Protein AF-A0AAV1LF00-F1 (afdb_monomer_lite)

Structure (mmCIF, N/CA/C/O backbone):
data_AF-A0AAV1LF00-F1
#
_entry.id   AF-A0AAV1LF00-F1
#
loop_
_atom_site.group_PDB
_atom_site.id
_atom_site.type_symbol
_atom_site.label_atom_id
_atom_site.label_alt_id
_atom_site.label_comp_id
_atom_site.label_asym_id
_atom_site.label_entity_id
_atom_site.label_seq_id
_atom_site.pdbx_PDB_ins_code
_atom_site.Cartn_x
_atom_site.Cartn_y
_atom_site.Cartn_z
_atom_site.occupancy
_atom_site.B_iso_or_equiv
_atom_site.auth_seq_id
_atom_site.auth_comp_id
_atom_site.auth_asym_id
_atom_site.auth_atom_id
_atom_site.pdbx_PDB_model_num
ATOM 1 N N . MET A 1 1 ? -15.298 -8.128 3.694 1.00 43.91 1 MET A N 1
ATOM 2 C CA . MET A 1 1 ? -15.729 -8.975 2.565 1.00 43.91 1 MET A CA 1
ATOM 3 C C . MET A 1 1 ? -15.580 -10.397 3.049 1.00 43.91 1 MET A C 1
ATOM 5 O O . MET A 1 1 ? -14.517 -10.701 3.578 1.00 43.91 1 MET A O 1
ATOM 9 N N . ASN A 1 2 ? -16.638 -11.197 2.992 1.00 47.66 2 ASN A N 1
ATOM 10 C CA . ASN A 1 2 ? -16.593 -12.554 3.542 1.00 47.66 2 ASN A CA 1
ATOM 11 C C . ASN A 1 2 ? -15.959 -13.508 2.522 1.00 47.66 2 ASN A C 1
ATOM 13 O O . ASN A 1 2 ? -15.857 -13.159 1.347 1.00 47.66 2 ASN A O 1
ATOM 17 N N . GLU A 1 3 ? -15.550 -14.704 2.950 1.00 48.56 3 GLU A N 1
ATOM 18 C CA . GLU A 1 3 ? -14.875 -15.684 2.077 1.00 48.56 3 GLU A CA 1
ATOM 19 C C . GLU A 1 3 ? -15.722 -16.056 0.842 1.00 48.56 3 GLU A C 1
ATOM 21 O O . GLU A 1 3 ? -15.185 -16.251 -0.244 1.00 48.56 3 GLU A O 1
ATOM 26 N N . ASN A 1 4 ? -17.054 -16.006 0.967 1.00 49.66 4 ASN A N 1
ATOM 27 C CA . ASN A 1 4 ? -18.011 -16.220 -0.128 1.00 49.66 4 ASN A CA 1
ATOM 28 C C . ASN A 1 4 ? -18.259 -14.972 -1.010 1.00 49.66 4 ASN A C 1
ATOM 30 O O . ASN A 1 4 ? -19.222 -14.932 -1.772 1.00 49.66 4 ASN A O 1
ATOM 34 N N . GLY A 1 5 ? -17.458 -13.910 -0.880 1.00 51.00 5 GLY A N 1
ATOM 35 C CA . GLY A 1 5 ? -17.577 -12.681 -1.675 1.00 51.00 5 GLY A CA 1
ATOM 36 C C . GLY A 1 5 ? -18.757 -11.767 -1.317 1.00 51.00 5 GLY A C 1
ATOM 37 O O . GLY A 1 5 ? -18.881 -10.691 -1.903 1.00 51.00 5 GLY A O 1
ATOM 38 N N . SER A 1 6 ? -19.599 -12.135 -0.345 1.00 61.78 6 SER A N 1
ATOM 39 C CA . SER A 1 6 ? -20.703 -11.288 0.109 1.00 61.78 6 SER A CA 1
ATOM 40 C C . SER A 1 6 ? -20.196 -10.035 0.832 1.00 61.78 6 SER A C 1
ATOM 42 O O . SER A 1 6 ? -19.245 -10.073 1.629 1.00 61.78 6 SER A O 1
ATOM 44 N N . PHE A 1 7 ? -20.876 -8.916 0.586 1.00 64.00 7 PHE A N 1
ATOM 45 C CA . PHE A 1 7 ? -20.756 -7.725 1.417 1.00 64.00 7 PHE A CA 1
ATOM 46 C C . PHE A 1 7 ? -21.543 -7.940 2.702 1.00 64.00 7 PHE A C 1
ATOM 48 O O . PHE A 1 7 ? -22.636 -8.499 2.690 1.00 64.00 7 PHE A O 1
ATOM 55 N N . GLU A 1 8 ? -20.960 -7.514 3.812 1.00 73.12 8 GLU A N 1
ATOM 56 C CA . GLU A 1 8 ? -21.572 -7.635 5.120 1.00 73.12 8 GLU A CA 1
ATOM 57 C C . GLU A 1 8 ? -21.661 -6.244 5.727 1.00 73.12 8 GLU A C 1
ATOM 59 O O . GLU A 1 8 ? -20.639 -5.621 6.025 1.00 73.12 8 GLU A O 1
ATOM 64 N N . GLU A 1 9 ? -22.885 -5.754 5.868 1.00 81.38 9 GLU A N 1
ATOM 65 C CA . GLU A 1 9 ? -23.138 -4.472 6.498 1.00 81.38 9 GLU A CA 1
ATOM 66 C C . GLU A 1 9 ? -22.983 -4.611 8.017 1.00 81.38 9 GLU A C 1
ATOM 68 O O . GLU A 1 9 ? -23.673 -5.394 8.674 1.00 81.38 9 GLU A O 1
ATOM 73 N N . LYS A 1 10 ? -22.040 -3.848 8.572 1.00 86.25 10 LYS A N 1
ATOM 74 C CA . LYS A 1 10 ? -21.818 -3.708 10.010 1.00 86.25 10 LYS A CA 1
ATOM 75 C C . LYS A 1 10 ? -22.022 -2.249 10.384 1.00 86.25 10 LYS A C 1
ATOM 77 O O . LYS A 1 10 ? -21.318 -1.379 9.872 1.00 86.25 10 LYS A O 1
ATOM 82 N N . ARG A 1 11 ? -22.924 -1.978 11.325 1.00 90.31 11 ARG A N 1
ATOM 83 C CA . ARG A 1 11 ? -23.065 -0.652 11.934 1.00 90.31 11 ARG A CA 1
ATOM 84 C C . ARG A 1 11 ? -22.204 -0.597 13.190 1.00 90.31 11 ARG A C 1
ATOM 86 O O . ARG A 1 11 ? -22.411 -1.395 14.098 1.00 90.31 11 ARG A O 1
ATOM 93 N N . LEU A 1 12 ? -21.273 0.354 13.255 1.00 91.62 12 LEU A N 1
ATOM 94 C CA . LEU A 1 12 ? -20.432 0.601 14.429 1.00 91.62 12 LEU A CA 1
ATOM 95 C C . LEU A 1 12 ? -20.790 1.955 15.049 1.00 91.62 12 LEU A C 1
ATOM 97 O O . LEU A 1 12 ? -20.876 2.960 14.346 1.00 91.62 12 LEU A O 1
ATOM 101 N N . VAL A 1 13 ? -20.982 1.986 16.366 1.00 94.88 13 VAL A N 1
ATOM 102 C CA . VAL A 1 13 ? -21.242 3.197 17.156 1.00 94.88 13 VAL A CA 1
ATOM 103 C C . VAL A 1 13 ? -20.183 3.286 18.250 1.00 94.88 13 VAL A C 1
ATOM 105 O O . VAL A 1 13 ? -20.006 2.342 19.016 1.00 94.88 13 VAL A O 1
ATOM 108 N N . CYS A 1 14 ? -19.460 4.403 18.334 1.00 94.88 14 CYS A N 1
ATOM 109 C CA . CYS A 1 14 ? -18.465 4.606 19.387 1.00 94.88 14 CYS A CA 1
ATOM 110 C C . CYS A 1 14 ? -19.153 4.689 20.759 1.00 94.88 14 CYS A C 1
ATOM 112 O O . CYS A 1 14 ? -20.039 5.520 20.944 1.00 94.88 14 CYS A O 1
ATOM 114 N N . HIS A 1 15 ? -18.724 3.858 21.710 1.00 95.31 15 HIS A N 1
ATOM 115 C CA . HIS A 1 15 ? -19.189 3.889 23.097 1.00 95.31 15 HIS A CA 1
ATOM 116 C C . HIS A 1 15 ? -18.239 4.723 23.967 1.00 95.31 15 HIS A C 1
ATOM 118 O O . HIS A 1 15 ? -18.649 5.698 24.590 1.00 95.31 15 HIS A O 1
ATOM 124 N N . SER A 1 16 ? -16.948 4.378 23.984 1.00 93.81 16 SER A N 1
ATOM 125 C CA . SER A 1 16 ? -15.942 5.060 24.809 1.00 93.81 16 SER A CA 1
ATOM 126 C C . SER A 1 16 ? -14.538 4.950 24.217 1.00 93.81 16 SER A C 1
ATOM 128 O O . SER A 1 16 ? -14.166 3.923 23.655 1.00 93.81 16 SER A O 1
ATOM 130 N N . ILE A 1 17 ? -13.731 6.003 24.363 1.00 92.31 17 ILE A N 1
ATOM 131 C CA . ILE A 1 17 ? -12.316 6.025 23.961 1.00 92.31 17 ILE A CA 1
ATOM 132 C C . ILE A 1 17 ? -11.477 5.776 25.219 1.00 92.31 17 ILE A C 1
ATOM 134 O O . ILE A 1 17 ? -11.647 6.488 26.205 1.00 92.31 17 ILE A O 1
ATOM 138 N N . LEU A 1 18 ? -10.610 4.760 25.200 1.00 86.50 18 LEU A N 1
ATOM 139 C CA . LEU A 1 18 ? -9.911 4.263 26.393 1.00 86.50 18 LEU A CA 1
ATOM 140 C C . LEU A 1 18 ? -8.458 4.737 26.500 1.00 86.50 18 LEU A C 1
ATOM 142 O O . LEU A 1 18 ? -8.034 5.166 27.567 1.00 86.50 18 LEU A O 1
ATOM 146 N N . GLU A 1 19 ? -7.675 4.644 25.420 1.00 74.69 19 GLU A N 1
ATOM 147 C CA . GLU A 1 19 ? -6.235 4.941 25.460 1.00 74.69 19 GLU A CA 1
ATOM 148 C C . GLU A 1 19 ? -5.771 5.734 24.227 1.00 74.69 19 GLU A C 1
ATOM 150 O O . GLU A 1 19 ? -6.112 5.397 23.092 1.00 74.69 19 GLU A O 1
ATOM 155 N N . GLN A 1 20 ? -4.906 6.730 24.462 1.00 67.88 20 GLN A N 1
ATOM 156 C CA . GLN A 1 20 ? -4.000 7.341 23.473 1.00 67.88 20 GLN A CA 1
ATOM 157 C C . GLN A 1 20 ? -2.529 7.028 23.816 1.00 67.88 20 GLN A C 1
ATOM 159 O O . GLN A 1 20 ? -1.661 7.903 23.744 1.00 67.88 20 GLN A O 1
ATOM 164 N N . LYS A 1 21 ? -2.236 5.800 24.268 1.00 53.97 21 LYS A N 1
ATOM 165 C CA . LYS A 1 21 ? -0.883 5.438 24.713 1.00 53.97 21 LYS A CA 1
ATOM 166 C C . LYS A 1 21 ? 0.130 5.672 23.588 1.00 53.97 21 LYS A C 1
ATOM 168 O O . LYS A 1 21 ? -0.065 5.259 22.444 1.00 53.97 21 LYS A O 1
ATOM 173 N N . ASP A 1 22 ? 1.180 6.413 23.927 1.00 61.91 22 ASP A N 1
ATOM 174 C CA . ASP A 1 22 ? 2.321 6.749 23.070 1.00 61.91 22 ASP A CA 1
ATOM 175 C C . ASP A 1 22 ? 1.981 7.485 21.757 1.00 61.91 22 ASP A C 1
ATOM 177 O O . ASP A 1 22 ? 2.817 7.558 20.859 1.00 61.91 22 ASP A O 1
ATOM 181 N N . LYS A 1 23 ? 0.752 8.015 21.606 1.00 64.06 23 LYS A N 1
ATOM 182 C CA . LYS A 1 23 ? 0.198 8.585 20.352 1.00 64.06 23 LYS A CA 1
ATOM 183 C C . LYS A 1 23 ? 0.241 7.641 19.133 1.00 64.06 23 LYS A C 1
ATOM 185 O O . LYS A 1 23 ? -0.081 8.065 18.025 1.00 64.06 23 LYS A O 1
ATOM 190 N N . LYS A 1 24 ? 0.625 6.372 19.314 1.00 75.50 24 LYS A N 1
ATOM 191 C CA . LYS A 1 24 ? 0.871 5.410 18.227 1.00 75.50 24 LYS A CA 1
ATOM 192 C C . LYS A 1 24 ? -0.420 4.781 17.703 1.00 75.50 24 LYS A C 1
ATOM 194 O O . LYS A 1 24 ? -0.520 4.468 16.519 1.00 75.50 24 LYS A O 1
ATOM 199 N N . TYR A 1 25 ? -1.402 4.602 18.581 1.00 84.62 25 TYR A N 1
ATOM 200 C CA . TYR A 1 25 ? -2.746 4.155 18.235 1.00 84.62 25 TYR A CA 1
ATOM 201 C C . TYR A 1 25 ? -3.775 4.689 19.240 1.00 84.62 25 TYR A C 1
ATOM 203 O O . TYR A 1 25 ? -3.435 5.063 20.362 1.00 84.62 25 TYR A O 1
ATOM 211 N N . ILE A 1 26 ? -5.039 4.706 18.825 1.00 89.44 26 ILE A N 1
ATOM 212 C CA . ILE A 1 26 ? -6.200 5.004 19.668 1.00 89.44 26 ILE A CA 1
ATOM 213 C C . ILE A 1 26 ? -6.933 3.688 19.930 1.00 89.44 26 ILE A C 1
ATOM 215 O O . ILE A 1 26 ? -7.260 2.978 18.978 1.00 89.44 26 ILE A O 1
ATOM 219 N N . LYS A 1 27 ? -7.199 3.357 21.198 1.00 91.00 27 LYS A N 1
ATOM 220 C CA . LYS A 1 27 ? -8.030 2.207 21.603 1.00 91.00 27 LYS A CA 1
ATOM 221 C C . LYS A 1 27 ? -9.417 2.711 22.011 1.00 91.00 27 LYS A C 1
ATOM 223 O O . LYS A 1 27 ? -9.508 3.620 22.836 1.00 91.00 27 LYS A O 1
ATOM 228 N N . LEU A 1 28 ? -10.483 2.133 21.458 1.00 92.75 28 LEU A N 1
ATOM 229 C CA . LEU A 1 28 ? -11.868 2.479 21.794 1.00 92.75 28 LEU A CA 1
ATOM 230 C C . LEU A 1 28 ? -12.780 1.248 21.830 1.00 92.75 28 LEU A C 1
ATOM 232 O O . LEU A 1 28 ? -12.521 0.252 21.157 1.00 92.75 28 LEU A O 1
ATOM 236 N N . VAL A 1 29 ? -13.860 1.340 22.600 1.00 95.19 29 VAL A N 1
ATOM 237 C CA . VAL A 1 29 ? -14.972 0.387 22.595 1.00 95.19 29 VAL A CA 1
ATOM 238 C C . VAL A 1 29 ? -16.032 0.902 21.630 1.00 95.19 29 VAL A C 1
ATOM 240 O O . VAL A 1 29 ? -16.470 2.053 21.732 1.00 95.19 29 VAL A O 1
ATOM 243 N N . ALA A 1 30 ? -16.467 0.048 20.709 1.00 95.88 30 ALA A N 1
ATOM 244 C CA . ALA A 1 30 ? -17.596 0.314 19.828 1.00 95.88 30 ALA A CA 1
ATOM 245 C C . ALA A 1 30 ? -18.703 -0.715 20.066 1.00 95.88 30 ALA A C 1
ATOM 247 O O . ALA A 1 30 ? -18.429 -1.908 20.169 1.00 95.88 30 ALA A O 1
ATOM 248 N N . HIS A 1 31 ? -19.951 -0.258 20.104 1.00 96.19 31 HIS A N 1
ATOM 249 C CA . HIS A 1 31 ? -21.109 -1.128 19.961 1.00 96.19 31 HIS A CA 1
ATOM 250 C C . HIS A 1 31 ? -21.309 -1.428 18.471 1.00 96.19 31 HIS A C 1
ATOM 252 O O . HIS A 1 31 ? -21.441 -0.510 17.656 1.00 96.19 31 HIS A O 1
ATOM 258 N N . VAL A 1 32 ? -21.306 -2.707 18.111 1.00 94.31 32 VAL A N 1
ATOM 259 C CA . VAL A 1 32 ? -21.455 -3.198 16.741 1.00 94.31 32 VAL A CA 1
ATOM 260 C C . VAL A 1 32 ? -22.764 -3.951 16.621 1.00 94.31 32 VAL A C 1
ATOM 262 O O . VAL A 1 32 ? -23.080 -4.778 17.469 1.00 94.31 32 VAL A O 1
ATOM 265 N N . THR A 1 33 ? -23.488 -3.696 15.536 1.00 92.81 33 THR A N 1
ATOM 266 C CA . THR A 1 33 ? -24.685 -4.446 15.150 1.00 92.81 33 THR A CA 1
ATOM 267 C C . THR A 1 33 ? -24.478 -5.028 13.753 1.00 92.81 33 THR A C 1
ATOM 269 O O . THR A 1 33 ? -24.085 -4.315 12.823 1.00 92.81 33 THR A O 1
ATOM 272 N N . ARG A 1 34 ? -24.717 -6.335 13.625 1.00 89.81 34 ARG A N 1
ATOM 273 C CA . ARG A 1 34 ? -24.490 -7.163 12.436 1.00 89.81 34 ARG A CA 1
ATOM 274 C C . ARG A 1 34 ? -25.646 -8.159 12.300 1.00 89.81 34 ARG A C 1
ATOM 276 O O . ARG A 1 34 ? -25.635 -9.228 12.905 1.00 89.81 34 ARG A O 1
ATOM 283 N N . GLY A 1 35 ? -26.655 -7.817 11.500 1.00 87.44 35 GLY A N 1
ATOM 284 C CA . GLY A 1 35 ? -27.877 -8.622 11.414 1.00 87.44 35 GLY A CA 1
ATOM 285 C C . GLY A 1 35 ? -28.553 -8.735 12.784 1.00 87.44 35 GLY A C 1
ATOM 286 O O . GLY A 1 35 ? -28.915 -7.718 13.370 1.00 87.44 35 GLY A O 1
ATOM 287 N N . CYS A 1 36 ? -28.696 -9.960 13.296 1.00 87.38 36 CYS A N 1
ATOM 288 C CA . CYS A 1 36 ? -29.247 -10.229 14.630 1.00 87.38 36 CYS A CA 1
ATOM 289 C C . CYS A 1 36 ? -28.198 -10.200 15.760 1.00 87.38 36 CYS A C 1
ATOM 291 O O . CYS A 1 36 ? -28.578 -10.204 16.927 1.00 87.38 36 CYS A O 1
ATOM 293 N N . GLU A 1 37 ? -26.900 -10.181 15.441 1.00 90.88 37 GLU A N 1
ATOM 294 C CA . GLU A 1 37 ? -25.821 -10.102 16.431 1.00 90.88 37 GLU A CA 1
ATOM 295 C C . GLU A 1 37 ? -25.583 -8.636 16.820 1.00 90.88 37 GLU A C 1
ATOM 297 O O . GLU A 1 37 ? -25.435 -7.766 15.955 1.00 90.88 37 GLU A O 1
ATOM 302 N N . SER A 1 38 ? -25.518 -8.348 18.120 1.00 93.12 38 SER A N 1
ATOM 303 C CA . SER A 1 38 ? -25.193 -7.015 18.629 1.00 93.12 38 SER A CA 1
ATOM 304 C C . SER A 1 38 ? -24.382 -7.118 19.916 1.00 93.12 38 SER A C 1
ATOM 306 O O . SER A 1 38 ? -24.611 -8.025 20.708 1.00 93.12 38 SER A O 1
ATOM 308 N N . GLY A 1 39 ? -23.437 -6.204 20.124 1.00 95.50 39 GLY A N 1
ATOM 309 C CA . GLY A 1 39 ? -22.597 -6.189 21.323 1.00 95.50 39 GLY A CA 1
ATOM 310 C C . GLY A 1 39 ? -21.389 -5.267 21.190 1.00 95.50 39 GLY A C 1
ATOM 311 O O . GLY A 1 39 ? -21.201 -4.590 20.180 1.00 95.50 39 GLY A O 1
ATOM 312 N N . HIS A 1 40 ? -20.551 -5.233 22.217 1.00 96.38 40 HIS A N 1
ATOM 313 C CA . HIS A 1 40 ? -19.364 -4.389 22.291 1.00 96.38 40 HIS A CA 1
ATOM 314 C C . HIS A 1 40 ? -18.119 -5.105 21.762 1.00 96.38 40 HIS A C 1
ATOM 316 O O . HIS A 1 40 ? -17.896 -6.283 22.031 1.00 96.38 40 HIS A O 1
ATOM 322 N N . VAL A 1 41 ? -17.270 -4.375 21.039 1.00 94.62 41 VAL A N 1
ATOM 323 C CA . VAL A 1 41 ? -15.975 -4.854 20.545 1.00 94.62 41 VAL A CA 1
ATOM 324 C C . VAL A 1 41 ? -14.891 -3.807 20.792 1.00 94.62 41 VAL A C 1
ATOM 326 O O . VAL A 1 41 ? -15.147 -2.601 20.728 1.00 94.62 41 VAL A O 1
ATOM 329 N N . CYS A 1 42 ? -13.661 -4.259 21.037 1.00 93.62 42 CYS A N 1
ATOM 330 C CA . CYS A 1 42 ? -12.504 -3.371 21.037 1.00 93.62 42 CYS A CA 1
ATOM 331 C C . CYS A 1 42 ? -12.046 -3.073 19.611 1.00 93.62 42 CYS A C 1
ATOM 333 O O . CYS A 1 42 ? -11.847 -3.997 18.817 1.00 93.62 42 CYS A O 1
ATOM 335 N N . LEU A 1 43 ? -11.816 -1.797 19.314 1.00 93.06 43 LEU A N 1
ATOM 336 C CA . LEU A 1 43 ? -11.165 -1.334 18.095 1.00 93.06 43 LEU A CA 1
ATOM 337 C C . LEU A 1 43 ? -9.859 -0.616 18.456 1.00 93.06 43 LEU A C 1
ATOM 339 O O . LEU A 1 43 ? -9.820 0.202 19.380 1.00 93.06 43 LEU A O 1
ATOM 343 N N . ARG A 1 44 ? -8.790 -0.884 17.702 1.00 91.50 44 ARG A N 1
ATOM 344 C CA . ARG A 1 44 ? -7.532 -0.122 17.759 1.00 91.50 44 ARG A CA 1
ATOM 345 C C . ARG A 1 44 ? -7.279 0.511 16.398 1.00 91.50 44 ARG A C 1
ATOM 347 O O . ARG A 1 44 ? -7.240 -0.201 15.399 1.00 91.50 44 ARG A O 1
ATOM 354 N N . PHE A 1 45 ? -7.073 1.821 16.371 1.00 90.75 45 PHE A N 1
ATOM 355 C CA . PHE A 1 45 ? -6.771 2.585 15.162 1.00 90.75 45 PHE A CA 1
ATOM 356 C C . PHE A 1 45 ? -5.337 3.106 15.224 1.00 90.75 45 PHE A C 1
ATOM 358 O O . PHE A 1 45 ? -5.025 3.936 16.077 1.00 90.75 45 PHE A O 1
ATOM 365 N N . ALA A 1 46 ? -4.471 2.652 14.321 1.00 89.19 46 ALA A N 1
ATOM 366 C CA . ALA A 1 46 ? -3.124 3.187 14.141 1.00 89.19 46 ALA A CA 1
ATOM 367 C C . ALA A 1 46 ? -3.085 4.068 12.886 1.00 89.19 46 ALA A C 1
ATOM 369 O O . ALA A 1 46 ? -3.470 3.625 11.803 1.00 89.19 46 ALA A O 1
ATOM 370 N N . ARG A 1 47 ? -2.606 5.310 13.004 1.00 88.56 47 ARG A N 1
ATOM 371 C CA . ARG A 1 47 ? -2.363 6.158 11.830 1.00 88.56 47 ARG A CA 1
ATOM 372 C C . ARG A 1 47 ? -1.047 5.747 11.180 1.00 88.56 47 ARG A C 1
ATOM 374 O O . ARG A 1 47 ? -0.040 5.641 11.878 1.00 88.56 47 ARG A O 1
ATOM 381 N N . ARG A 1 48 ? -1.057 5.517 9.865 1.00 88.94 48 ARG A N 1
ATOM 382 C CA . ARG A 1 48 ? 0.146 5.159 9.097 1.00 88.94 48 ARG A CA 1
ATOM 383 C C . ARG A 1 48 ? 0.635 6.295 8.225 1.00 88.94 48 ARG A C 1
ATOM 385 O O . ARG A 1 48 ? 1.822 6.577 8.252 1.00 88.94 48 ARG A O 1
ATOM 392 N N . GLU A 1 49 ? -0.281 6.967 7.540 1.00 87.56 49 GLU A N 1
ATOM 393 C CA . GLU A 1 49 ? 0.034 8.091 6.658 1.00 87.56 49 GLU A CA 1
ATOM 394 C C . GLU A 1 49 ? -1.038 9.192 6.787 1.00 87.56 49 GLU A C 1
ATOM 396 O O . GLU A 1 49 ? -1.870 9.167 7.704 1.00 87.56 49 GLU A O 1
ATOM 401 N N . ALA A 1 50 ? -1.035 10.185 5.896 1.00 85.31 50 ALA A N 1
ATOM 402 C CA . ALA A 1 50 ? -2.142 11.132 5.754 1.00 85.31 50 ALA A CA 1
ATOM 403 C C . ALA A 1 50 ? -3.478 10.434 5.434 1.00 85.31 50 ALA A C 1
ATOM 405 O O . ALA A 1 50 ? -4.434 10.590 6.192 1.00 85.31 50 ALA A O 1
ATOM 406 N N . ASP A 1 51 ? -3.493 9.625 4.373 1.00 87.56 51 ASP A N 1
ATOM 407 C CA . ASP A 1 51 ? -4.689 8.985 3.806 1.00 87.56 51 ASP A CA 1
ATOM 408 C C . ASP A 1 51 ? -4.857 7.498 4.201 1.00 87.56 51 ASP A C 1
ATOM 410 O O . ASP A 1 51 ? -5.757 6.816 3.706 1.00 87.56 51 ASP A O 1
ATOM 414 N N . VAL A 1 52 ? -4.000 6.974 5.094 1.00 89.62 52 VAL A N 1
ATOM 415 C CA . VAL A 1 52 ? -3.968 5.545 5.464 1.00 89.62 52 VAL A CA 1
ATOM 416 C C . VAL A 1 52 ? -4.003 5.328 6.978 1.00 89.62 52 VAL A C 1
ATOM 418 O O . VAL A 1 52 ? -3.138 5.804 7.726 1.00 89.62 52 VAL A O 1
ATOM 421 N N . LEU A 1 53 ? -4.972 4.524 7.415 1.00 91.12 53 LEU A N 1
ATOM 422 C CA . LEU A 1 53 ? -5.118 4.017 8.778 1.00 91.12 53 LEU A CA 1
ATOM 423 C C . LEU A 1 53 ? -5.050 2.485 8.779 1.00 91.12 53 LEU A C 1
ATOM 425 O O . LEU A 1 53 ? -5.375 1.823 7.796 1.00 91.12 53 LEU A O 1
ATOM 429 N N . GLU A 1 54 ? -4.700 1.902 9.917 1.00 91.25 54 GLU A N 1
ATOM 430 C CA . GLU A 1 54 ? -4.930 0.486 10.182 1.00 91.25 54 GLU A CA 1
ATOM 431 C C . GLU A 1 54 ? -5.897 0.309 11.346 1.00 91.25 54 GLU A C 1
ATOM 433 O O . GLU A 1 54 ? -5.749 0.939 12.395 1.00 91.25 54 GLU A O 1
ATOM 438 N N . LEU A 1 55 ? -6.858 -0.588 11.153 1.00 91.31 55 LEU A N 1
ATOM 439 C CA . LEU A 1 55 ? -7.829 -1.012 12.146 1.00 91.31 55 LEU A CA 1
ATOM 440 C C . LEU A 1 55 ? -7.515 -2.440 12.603 1.00 91.31 55 LEU A C 1
ATOM 442 O O . LEU A 1 55 ? -7.363 -3.342 11.784 1.00 91.31 55 LEU A O 1
ATOM 446 N N . GLN A 1 56 ? -7.491 -2.660 13.913 1.00 91.31 56 GLN A N 1
ATOM 447 C CA . GLN A 1 56 ? -7.587 -3.985 14.524 1.00 91.31 56 GLN A CA 1
ATOM 448 C C . GLN A 1 56 ? -8.924 -4.082 15.261 1.00 91.31 56 GLN A C 1
ATOM 450 O O . GLN A 1 56 ? -9.257 -3.189 16.041 1.00 91.31 56 GLN A O 1
ATOM 455 N N . GLN A 1 57 ? -9.679 -5.155 15.025 1.00 91.12 57 GLN A N 1
ATOM 456 C CA . GLN A 1 57 ? -10.966 -5.420 15.672 1.00 91.12 57 GLN A CA 1
ATOM 457 C C . GLN A 1 57 ? -10.875 -6.696 16.520 1.00 91.12 57 GLN A C 1
ATOM 459 O O . GLN A 1 57 ? -10.389 -7.720 16.043 1.00 91.12 57 GLN A O 1
ATOM 464 N N . GLY A 1 58 ? -11.367 -6.637 17.761 1.00 90.31 58 GLY A N 1
ATOM 465 C CA . GLY A 1 58 ? -11.514 -7.795 18.648 1.00 90.31 58 GLY A CA 1
ATOM 466 C C . GLY A 1 58 ? -12.363 -8.915 18.031 1.00 90.31 58 GLY A C 1
ATOM 467 O O . GLY A 1 58 ? -13.352 -8.652 17.352 1.00 90.31 58 GLY A O 1
ATOM 468 N N . ALA A 1 59 ? -11.979 -10.172 18.268 1.00 85.94 59 ALA A N 1
ATOM 469 C CA . ALA A 1 59 ? -12.639 -11.329 17.656 1.00 85.94 59 ALA A CA 1
ATOM 470 C C . ALA A 1 59 ? -14.009 -11.676 18.275 1.00 85.94 59 ALA A C 1
ATOM 472 O O . ALA A 1 59 ? -14.836 -12.283 17.602 1.00 85.94 59 ALA A O 1
ATOM 473 N N . GLY A 1 60 ? -14.242 -11.311 19.541 1.00 87.81 60 GLY A N 1
ATOM 474 C CA . GLY A 1 60 ? -15.502 -11.550 20.251 1.00 87.81 60 GLY A CA 1
ATOM 475 C C . GLY A 1 60 ? -16.354 -10.288 20.384 1.00 87.81 60 GLY A C 1
ATOM 476 O O . GLY A 1 60 ? -15.810 -9.189 20.518 1.00 87.81 60 GLY A O 1
ATOM 477 N N . LEU A 1 61 ? -17.677 -10.467 20.383 1.00 92.25 61 LEU A N 1
ATOM 478 C CA . LEU A 1 61 ? -18.628 -9.481 20.897 1.00 92.25 61 LEU A CA 1
ATOM 479 C C . LEU A 1 61 ? -18.878 -9.743 22.387 1.00 92.25 61 LEU A C 1
ATOM 481 O O . LEU A 1 61 ? -18.911 -10.895 22.813 1.00 92.25 61 LEU A O 1
ATOM 485 N N . TRP A 1 62 ? -19.067 -8.671 23.151 1.00 94.94 62 TRP A N 1
ATOM 486 C CA . TRP A 1 62 ? -19.272 -8.705 24.598 1.00 94.94 62 TRP A CA 1
ATOM 487 C C . TRP A 1 62 ? -20.519 -7.911 24.975 1.00 94.94 62 TRP A C 1
ATOM 489 O O . TRP A 1 62 ? -20.696 -6.786 24.506 1.00 94.94 62 TRP A O 1
ATOM 499 N N . ASP A 1 63 ? -21.361 -8.446 25.855 1.00 93.88 63 ASP A N 1
ATOM 500 C CA . ASP A 1 63 ? -22.532 -7.707 26.340 1.00 93.88 63 ASP A CA 1
ATOM 501 C C . ASP A 1 63 ? -22.101 -6.447 27.102 1.00 93.88 63 ASP A C 1
ATOM 503 O O . ASP A 1 63 ? -22.630 -5.357 26.877 1.00 93.88 63 ASP A O 1
ATOM 507 N N . ALA A 1 64 ? -21.069 -6.568 27.942 1.00 94.56 64 ALA A N 1
ATOM 508 C CA . ALA A 1 64 ? -20.558 -5.473 28.751 1.00 94.56 64 ALA A CA 1
ATOM 509 C C . ALA A 1 64 ? -19.394 -4.719 28.061 1.00 94.56 64 ALA A C 1
ATOM 511 O O . ALA A 1 64 ? -18.436 -5.343 27.591 1.00 94.56 64 ALA A O 1
ATOM 512 N N . PRO A 1 65 ? -19.417 -3.372 28.016 1.00 94.12 65 PRO A N 1
ATOM 513 C CA . PRO A 1 65 ? -18.409 -2.585 27.302 1.00 94.12 65 PRO A CA 1
ATOM 514 C C . PRO A 1 65 ? -17.012 -2.647 27.935 1.00 94.12 65 PRO A C 1
ATOM 516 O O . PRO A 1 65 ? -16.021 -2.497 27.220 1.00 94.12 65 PRO A O 1
ATOM 519 N N . GLN A 1 66 ? -16.907 -2.867 29.251 1.00 91.56 66 GLN A N 1
ATOM 520 C CA . GLN A 1 66 ? -15.620 -2.953 29.948 1.00 91.56 66 GLN A CA 1
ATOM 521 C C . GLN A 1 66 ? -14.806 -4.201 29.570 1.00 91.56 66 GLN A C 1
ATOM 523 O O . GLN A 1 66 ? -13.579 -4.129 29.506 1.00 91.56 66 GLN A O 1
ATOM 528 N N . ASP A 1 67 ? -15.473 -5.312 29.247 1.00 92.88 67 ASP A N 1
ATOM 529 C CA . ASP A 1 67 ? -14.805 -6.584 28.945 1.00 92.88 67 ASP A CA 1
ATOM 530 C C . ASP A 1 67 ? -14.222 -6.588 27.525 1.00 92.88 67 ASP A C 1
ATOM 532 O O . ASP A 1 67 ? -13.179 -7.191 27.265 1.00 92.88 67 ASP A O 1
ATOM 536 N N . ALA A 1 68 ? -14.839 -5.825 26.614 1.00 92.81 68 ALA A N 1
ATOM 537 C CA . ALA A 1 68 ? -14.491 -5.795 25.198 1.00 92.81 68 ALA A CA 1
ATOM 538 C C . ALA A 1 68 ? -13.002 -5.518 24.929 1.00 92.81 68 ALA A C 1
ATOM 540 O O . ALA A 1 68 ? -12.407 -6.162 24.064 1.00 92.81 68 ALA A O 1
ATOM 541 N N . CYS A 1 69 ? -12.400 -4.584 25.674 1.00 91.25 69 CYS A N 1
ATOM 542 C CA . CYS A 1 69 ? -10.991 -4.187 25.553 1.00 91.25 69 CYS A CA 1
ATOM 543 C C . CYS A 1 69 ? -10.075 -4.752 26.659 1.00 91.25 69 CYS A C 1
ATOM 545 O O . CYS A 1 69 ? -8.929 -4.309 26.764 1.00 91.25 69 CYS A O 1
ATOM 547 N N . ALA A 1 70 ? -10.535 -5.715 27.467 1.00 88.69 70 ALA A N 1
ATOM 548 C CA . ALA A 1 70 ? -9.734 -6.299 28.549 1.00 88.69 70 ALA A CA 1
ATOM 549 C C . ALA A 1 70 ? -8.545 -7.146 28.044 1.00 88.69 70 ALA A C 1
ATOM 551 O O . ALA A 1 70 ? -7.569 -7.342 28.766 1.00 88.69 70 ALA A O 1
ATOM 552 N N . SER A 1 71 ? -8.603 -7.634 26.799 1.00 83.44 71 SER A N 1
ATOM 553 C CA . SER A 1 71 ? -7.531 -8.415 26.172 1.00 83.44 71 SER A CA 1
ATOM 554 C C . SER A 1 71 ? -6.682 -7.582 25.206 1.00 83.44 71 SER A C 1
ATOM 556 O O . SER A 1 71 ? -7.194 -6.998 24.249 1.00 83.44 71 SER A O 1
ATOM 558 N N . ASP A 1 72 ? -5.360 -7.614 25.390 1.00 79.06 72 ASP A N 1
ATOM 559 C CA . ASP A 1 72 ? -4.367 -7.095 24.435 1.00 79.06 72 ASP A CA 1
ATOM 560 C C . ASP A 1 72 ? -3.890 -8.166 23.420 1.00 79.06 72 ASP A C 1
ATOM 562 O O . ASP A 1 72 ? -2.823 -8.029 22.820 1.00 79.06 72 ASP A O 1
ATOM 566 N N . ALA A 1 73 ? -4.668 -9.235 23.195 1.00 81.88 73 ALA A N 1
ATOM 567 C CA . ALA A 1 73 ? -4.356 -10.253 22.185 1.00 81.88 73 ALA A CA 1
ATOM 568 C C . ALA A 1 73 ? -4.144 -9.634 20.781 1.00 81.88 73 ALA A C 1
ATOM 570 O O . ALA A 1 73 ? -4.857 -8.701 20.412 1.00 81.88 73 ALA A O 1
ATOM 571 N N . PRO A 1 74 ? -3.206 -10.139 19.958 1.00 76.69 74 PRO A N 1
ATOM 572 C CA . PRO A 1 74 ? -2.937 -9.573 18.639 1.00 76.69 74 PRO A CA 1
ATOM 573 C C . PRO A 1 74 ? -4.029 -9.948 17.625 1.00 76.69 74 PRO A C 1
ATOM 575 O O . PRO A 1 74 ? -4.174 -11.115 17.261 1.00 76.69 74 PRO A O 1
ATOM 578 N N . GLN A 1 75 ? -4.768 -8.957 17.119 1.00 86.00 75 GLN A N 1
ATOM 579 C CA . GLN A 1 75 ? -5.757 -9.143 16.047 1.00 86.00 75 GLN A CA 1
ATOM 580 C C . GLN A 1 75 ? -5.177 -8.804 14.658 1.00 86.00 75 GLN A C 1
ATOM 582 O O . GLN A 1 75 ? -4.225 -8.017 14.570 1.00 86.00 75 GLN A O 1
ATOM 587 N N . PRO A 1 76 ? -5.717 -9.370 13.558 1.00 86.88 76 PRO A N 1
ATOM 588 C CA . PRO A 1 76 ? -5.306 -9.002 12.205 1.00 86.88 76 PRO A CA 1
ATOM 589 C C . PRO A 1 76 ? -5.555 -7.515 11.922 1.00 86.88 76 PRO A C 1
ATOM 591 O O . PRO A 1 76 ? -6.501 -6.914 12.432 1.00 86.88 76 PRO A O 1
ATOM 594 N N . TYR A 1 77 ? -4.695 -6.936 11.085 1.00 87.81 77 TYR A N 1
ATOM 595 C CA . TYR A 1 77 ? -4.800 -5.549 10.648 1.00 87.81 77 TYR A CA 1
ATOM 596 C C . TYR A 1 77 ? -5.623 -5.459 9.363 1.00 87.81 77 TYR A C 1
ATOM 598 O O . TYR A 1 77 ? -5.299 -6.105 8.367 1.00 87.81 77 TYR A O 1
ATOM 606 N N . VAL A 1 78 ? -6.649 -4.616 9.384 1.00 89.62 78 VAL A N 1
ATOM 607 C CA . VAL A 1 78 ? -7.407 -4.178 8.212 1.00 89.62 78 VAL A CA 1
ATOM 608 C C . VAL A 1 78 ? -6.874 -2.811 7.805 1.00 89.62 78 VAL A C 1
ATOM 610 O O . VAL A 1 78 ? -6.859 -1.881 8.613 1.00 89.62 78 VAL A O 1
ATOM 613 N N . THR A 1 79 ? -6.429 -2.672 6.561 1.00 90.12 79 THR A N 1
ATOM 614 C CA . THR A 1 79 ? -5.974 -1.378 6.042 1.00 90.12 79 THR A CA 1
ATOM 615 C C . THR A 1 79 ? -7.183 -0.560 5.594 1.00 90.12 79 THR A C 1
ATOM 617 O O . THR A 1 79 ? -7.958 -1.009 4.753 1.00 90.12 79 THR A O 1
ATOM 620 N N . LEU A 1 80 ? -7.348 0.636 6.157 1.00 89.19 80 LEU A N 1
ATOM 621 C CA . LEU A 1 80 ? -8.386 1.592 5.787 1.00 89.19 80 LEU A CA 1
ATOM 622 C C . LEU A 1 80 ? -7.753 2.759 5.029 1.00 89.19 80 LEU A C 1
ATOM 624 O O . LEU A 1 80 ? -6.716 3.290 5.430 1.00 89.19 80 LEU A O 1
ATOM 628 N N . ILE A 1 81 ? -8.409 3.164 3.949 1.00 88.62 81 ILE A N 1
ATOM 629 C CA . ILE A 1 81 ? -8.002 4.263 3.074 1.00 88.62 81 ILE A CA 1
ATOM 630 C C . ILE A 1 81 ? -9.113 5.308 2.999 1.00 88.62 81 ILE A C 1
ATOM 632 O O . ILE A 1 81 ? -10.291 4.977 3.163 1.00 88.62 81 ILE A O 1
ATOM 636 N N . THR A 1 82 ? -8.753 6.564 2.748 1.00 87.88 82 THR A N 1
ATOM 637 C CA . THR A 1 82 ? -9.733 7.610 2.432 1.00 87.88 82 THR A CA 1
ATOM 638 C C . THR A 1 82 ? -10.388 7.350 1.068 1.00 87.88 82 THR A C 1
ATOM 640 O O . THR A 1 82 ? -9.850 6.647 0.211 1.00 87.88 82 THR A O 1
ATOM 643 N N . THR A 1 83 ? -11.585 7.903 0.852 1.00 82.69 83 THR A N 1
ATOM 644 C CA . THR A 1 83 ? -12.302 7.803 -0.435 1.00 82.69 83 THR A CA 1
ATOM 645 C C . THR A 1 83 ? -11.639 8.619 -1.548 1.00 82.69 83 THR A C 1
ATOM 647 O O . THR A 1 83 ? -11.839 8.332 -2.725 1.00 82.69 83 THR A O 1
ATOM 650 N N . SER A 1 84 ? -10.841 9.622 -1.179 1.00 84.44 84 SER A N 1
ATOM 651 C CA . SER A 1 84 ? -10.056 10.474 -2.070 1.00 84.44 84 SER A CA 1
ATOM 652 C C . SER A 1 84 ? -8.580 10.389 -1.682 1.00 84.44 84 SER A C 1
ATOM 654 O O . SER A 1 84 ? -8.143 11.081 -0.766 1.00 84.44 84 SER A O 1
ATOM 656 N N . LEU A 1 85 ? -7.832 9.534 -2.376 1.00 87.12 85 LEU A N 1
ATOM 657 C CA . LEU A 1 85 ? -6.400 9.349 -2.153 1.00 87.12 85 LEU A CA 1
ATOM 658 C C . LEU A 1 85 ? -5.573 10.436 -2.849 1.00 87.12 85 LEU A C 1
ATOM 660 O O . LEU A 1 85 ? -5.791 10.726 -4.029 1.00 87.12 85 LEU A O 1
ATOM 664 N N . THR A 1 86 ? -4.594 10.990 -2.135 1.00 90.00 86 THR A N 1
ATOM 665 C CA . THR A 1 86 ? -3.637 11.958 -2.684 1.00 90.00 86 THR A CA 1
ATOM 666 C C . THR A 1 86 ? -2.389 11.242 -3.222 1.00 90.00 86 THR A C 1
ATOM 668 O O . THR A 1 86 ? -1.726 10.544 -2.453 1.00 90.00 86 THR A O 1
ATOM 671 N N . PRO A 1 87 ? -1.999 11.432 -4.500 1.00 91.56 87 PRO A N 1
ATOM 672 C CA . PRO A 1 87 ? -0.753 10.880 -5.026 1.00 91.56 87 PRO A CA 1
ATOM 673 C C . PRO A 1 87 ? 0.480 11.342 -4.237 1.00 91.56 87 PRO A C 1
ATOM 675 O O . PRO A 1 87 ? 0.634 12.528 -3.939 1.00 91.56 87 PRO A O 1
ATOM 678 N N . MET A 1 88 ? 1.393 10.414 -3.956 1.00 92.25 88 MET A N 1
ATOM 679 C CA . MET A 1 88 ? 2.677 10.675 -3.305 1.00 92.25 88 MET A CA 1
ATOM 680 C C . MET A 1 88 ? 3.836 10.021 -4.057 1.00 92.25 88 MET A C 1
ATOM 682 O O . MET A 1 88 ? 3.672 9.021 -4.753 1.00 92.25 88 MET A O 1
ATOM 686 N N . ARG A 1 89 ? 5.051 10.536 -3.845 1.00 93.19 89 ARG A N 1
ATOM 687 C CA . ARG A 1 89 ? 6.281 9.931 -4.369 1.00 93.19 89 ARG A CA 1
ATOM 688 C C . ARG A 1 89 ? 6.456 8.505 -3.833 1.00 93.19 89 ARG A C 1
ATOM 690 O O . ARG A 1 89 ? 6.457 8.304 -2.621 1.00 93.19 89 ARG A O 1
ATOM 697 N N . CYS A 1 90 ? 6.658 7.523 -4.710 1.00 94.56 90 CYS A N 1
ATOM 698 C CA . CYS A 1 90 ? 6.870 6.137 -4.280 1.00 94.56 90 CYS A CA 1
ATOM 699 C C . CYS A 1 90 ? 8.180 5.996 -3.468 1.00 94.56 90 CYS A C 1
ATOM 701 O O . CYS A 1 90 ? 9.186 6.592 -3.859 1.00 94.56 90 CYS A O 1
ATOM 703 N N . PRO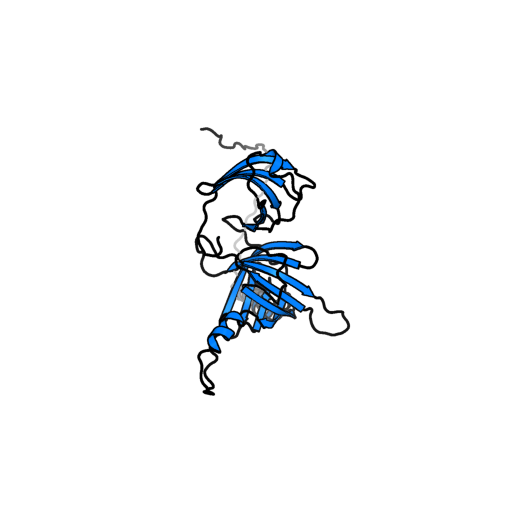 A 1 91 ? 8.226 5.191 -2.385 1.00 91.69 91 PRO A N 1
ATOM 704 C CA . PRO A 1 91 ? 9.386 5.146 -1.484 1.00 91.69 91 PRO A CA 1
ATOM 705 C C . PRO A 1 91 ? 10.586 4.338 -2.014 1.00 91.69 91 PRO A C 1
ATOM 707 O O . PRO A 1 91 ? 11.718 4.583 -1.607 1.00 91.69 91 PRO A O 1
ATOM 710 N N . ILE A 1 92 ? 10.368 3.390 -2.932 1.00 89.25 92 ILE A N 1
ATOM 711 C CA . ILE A 1 92 ? 11.413 2.536 -3.531 1.00 89.25 92 ILE A CA 1
ATOM 712 C C . ILE A 1 92 ? 11.796 3.022 -4.928 1.00 89.25 92 ILE A C 1
ATOM 714 O O . ILE A 1 92 ? 11.375 2.462 -5.933 1.00 89.25 92 ILE A O 1
ATOM 718 N N . ILE A 1 93 ? 12.564 4.108 -4.991 1.00 91.69 93 ILE A N 1
ATOM 719 C CA . ILE A 1 93 ? 12.911 4.793 -6.245 1.00 91.69 93 ILE A CA 1
ATOM 720 C C . ILE A 1 93 ? 14.047 4.054 -6.967 1.00 91.69 93 ILE A C 1
ATOM 722 O O . ILE A 1 93 ? 15.134 3.894 -6.411 1.00 91.69 93 ILE A O 1
ATOM 726 N N . GLY A 1 94 ? 13.842 3.669 -8.228 1.00 92.38 94 GLY A N 1
ATOM 727 C CA . GLY A 1 94 ? 14.881 3.009 -9.020 1.00 92.38 94 GLY A CA 1
ATOM 728 C C . GLY A 1 94 ? 14.405 2.380 -10.328 1.00 92.38 94 GLY A C 1
ATOM 729 O O . GLY A 1 94 ? 13.212 2.329 -10.639 1.00 92.38 94 GLY A O 1
ATOM 730 N N . ARG A 1 95 ? 15.372 1.881 -11.103 1.00 93.50 95 ARG A N 1
ATOM 731 C CA . ARG A 1 95 ? 15.155 1.031 -12.279 1.00 93.50 95 ARG A CA 1
ATOM 732 C C . ARG A 1 95 ? 15.590 -0.389 -11.956 1.00 93.50 95 ARG A C 1
ATOM 734 O O . ARG A 1 95 ? 16.679 -0.597 -11.422 1.00 93.50 95 ARG A O 1
ATOM 741 N N . TYR A 1 96 ? 14.762 -1.358 -12.319 1.00 94.19 96 TYR A N 1
ATOM 742 C CA . TYR A 1 96 ? 14.950 -2.758 -11.978 1.00 94.19 96 TYR A CA 1
ATOM 743 C C . TYR A 1 96 ? 14.675 -3.668 -13.177 1.00 94.19 96 TYR A C 1
ATOM 745 O O . TYR A 1 96 ? 13.771 -3.410 -13.973 1.00 94.19 96 TYR A O 1
ATOM 753 N N . SER A 1 97 ? 15.422 -4.764 -13.266 1.00 94.19 97 SER A N 1
ATOM 754 C CA . SER A 1 97 ? 15.114 -5.893 -14.148 1.00 94.19 97 SER A CA 1
ATOM 755 C C . SER A 1 97 ? 14.333 -6.946 -13.363 1.00 94.19 97 SER A C 1
ATOM 757 O O . SER A 1 97 ? 14.645 -7.198 -12.195 1.00 94.19 97 SER A O 1
ATOM 759 N N . VAL A 1 98 ? 13.322 -7.557 -13.979 1.00 93.38 98 VAL A N 1
ATOM 760 C CA . VAL A 1 98 ? 12.513 -8.609 -13.348 1.00 93.38 98 VAL A CA 1
ATOM 761 C C . VAL A 1 98 ? 13.228 -9.951 -13.511 1.00 93.38 98 VAL A C 1
ATOM 763 O O . VAL A 1 98 ? 13.503 -10.381 -14.624 1.00 93.38 98 VAL A O 1
ATOM 766 N N . VAL A 1 99 ? 13.541 -10.616 -12.397 1.00 90.62 99 VAL A N 1
ATOM 767 C CA . VAL A 1 99 ? 14.228 -11.922 -12.379 1.00 90.62 99 VAL A CA 1
ATOM 768 C C . VAL A 1 99 ? 13.228 -13.077 -12.335 1.00 90.62 99 VAL A C 1
ATOM 770 O O . VAL A 1 99 ? 13.456 -14.128 -12.923 1.00 90.62 99 VAL A O 1
ATOM 773 N N . SER A 1 100 ? 12.112 -12.905 -11.623 1.00 85.69 100 SER A N 1
ATOM 774 C CA . SER A 1 100 ? 11.004 -13.870 -11.601 1.00 85.69 100 SER A CA 1
ATOM 775 C C . SER A 1 100 ? 9.680 -13.181 -11.279 1.00 85.69 100 SER A C 1
ATOM 777 O O . SER A 1 100 ? 9.665 -12.160 -10.590 1.00 85.69 100 SER A O 1
ATOM 779 N N . SER A 1 101 ? 8.575 -13.760 -11.761 1.00 84.31 101 SER A N 1
ATOM 780 C CA . SER A 1 101 ? 7.197 -13.342 -11.477 1.00 84.31 101 SER A CA 1
ATOM 781 C C . SER A 1 101 ? 6.369 -14.547 -11.028 1.00 84.31 101 SER A C 1
ATOM 783 O O . SER A 1 101 ? 6.408 -15.597 -11.665 1.00 84.31 101 SER A O 1
ATOM 785 N N . LEU A 1 102 ? 5.588 -14.391 -9.958 1.00 74.44 102 LEU A N 1
ATOM 786 C CA . LEU A 1 102 ? 4.589 -15.368 -9.500 1.00 74.44 102 LEU A CA 1
ATOM 787 C C . LEU A 1 102 ? 3.161 -15.024 -9.944 1.00 74.44 102 LEU A C 1
ATOM 789 O O . LEU A 1 102 ? 2.213 -15.675 -9.511 1.00 74.44 102 LEU A O 1
ATOM 793 N N . ALA A 1 103 ? 2.986 -14.045 -10.841 1.00 60.97 103 ALA A N 1
ATOM 794 C CA . ALA A 1 103 ? 1.690 -13.803 -11.483 1.00 60.97 103 ALA A CA 1
ATOM 795 C C . ALA A 1 103 ? 1.189 -15.021 -12.302 1.00 60.97 103 ALA A C 1
ATOM 797 O O . ALA A 1 103 ? 0.004 -15.104 -12.613 1.00 60.97 103 ALA A O 1
ATOM 798 N N . ASP A 1 104 ? 2.088 -15.958 -12.620 1.00 53.22 104 ASP A N 1
ATOM 799 C CA . ASP A 1 104 ? 1.877 -17.122 -13.487 1.00 53.22 104 ASP A CA 1
ATOM 800 C C . ASP A 1 104 ? 1.349 -18.374 -12.736 1.00 53.22 104 ASP A C 1
ATOM 802 O O . ASP A 1 104 ? 0.490 -19.109 -13.227 1.00 53.22 104 ASP A O 1
ATOM 806 N N . SER A 1 105 ? 1.782 -18.613 -11.490 1.00 51.12 105 SER A N 1
ATOM 807 C CA . SER A 1 105 ? 1.672 -19.940 -10.848 1.00 51.12 105 SER A CA 1
ATOM 808 C C . SER A 1 105 ? 0.247 -20.445 -10.573 1.00 51.12 105 SER A C 1
ATOM 810 O O . SER A 1 105 ? 0.043 -21.658 -10.503 1.00 51.12 105 SER A O 1
ATOM 812 N N . ARG A 1 106 ? -0.742 -19.551 -10.404 1.00 52.88 106 ARG A N 1
ATOM 813 C CA . ARG A 1 106 ? -2.156 -19.941 -10.215 1.00 52.88 106 ARG A CA 1
ATOM 814 C C . ARG A 1 106 ? -2.885 -20.221 -11.533 1.00 52.88 106 ARG A C 1
ATOM 816 O O . ARG A 1 106 ? -3.804 -21.031 -11.522 1.00 52.88 106 ARG A O 1
ATOM 823 N N . ARG A 1 107 ? -2.478 -19.601 -12.649 1.00 51.97 107 ARG A N 1
ATOM 824 C CA . ARG A 1 107 ? -3.104 -19.817 -13.965 1.00 51.97 107 ARG A CA 1
ATOM 825 C C . ARG A 1 107 ? -2.463 -20.987 -14.706 1.00 51.97 107 ARG A C 1
ATOM 827 O O . ARG A 1 107 ? -3.181 -21.824 -15.235 1.00 51.97 107 ARG A O 1
ATOM 834 N N . ARG A 1 108 ? -1.133 -21.105 -14.655 1.00 50.97 108 ARG A N 1
ATOM 835 C CA . ARG A 1 108 ? -0.382 -22.176 -15.324 1.00 50.97 108 ARG A CA 1
ATOM 836 C C . ARG A 1 108 ? -0.814 -23.574 -14.878 1.00 50.97 108 ARG A C 1
ATOM 838 O O . ARG A 1 108 ? -1.199 -24.374 -15.716 1.00 50.97 108 ARG A O 1
ATOM 845 N N . ARG A 1 109 ? -0.965 -23.800 -13.564 1.00 52.72 109 ARG A N 1
ATOM 846 C CA . ARG A 1 109 ? -1.528 -25.052 -13.010 1.00 52.72 109 ARG A CA 1
ATOM 847 C C . ARG A 1 109 ? -2.947 -25.392 -13.483 1.00 52.72 109 ARG A C 1
ATOM 849 O O . ARG A 1 109 ? -3.337 -26.547 -13.386 1.00 52.72 109 ARG A O 1
ATOM 856 N N . GLN A 1 110 ? -3.724 -24.404 -13.924 1.00 52.50 110 GLN A N 1
ATOM 857 C CA . GLN A 1 110 ? -5.077 -24.605 -14.450 1.00 52.50 110 GLN A CA 1
ATOM 858 C C . GLN A 1 110 ? -5.074 -24.843 -15.970 1.00 52.50 110 GLN A C 1
ATOM 860 O O . GLN A 1 110 ? -6.057 -25.333 -16.517 1.00 52.50 110 GLN A O 1
ATOM 865 N N . GLN A 1 111 ? -3.972 -24.502 -16.644 1.00 52.84 111 GLN A N 1
ATOM 866 C CA . GLN A 1 111 ? -3.792 -24.613 -18.089 1.00 52.84 111 GLN A CA 1
ATOM 867 C C . GLN A 1 111 ? -2.980 -25.870 -18.466 1.00 52.84 111 GLN A C 1
ATOM 869 O O . GLN A 1 111 ? -3.297 -26.512 -19.459 1.00 52.84 111 GLN A O 1
ATOM 874 N N . ASP A 1 112 ? -2.070 -26.329 -17.595 1.00 54.19 112 ASP A N 1
ATOM 875 C CA . ASP A 1 112 ? -1.349 -27.614 -17.700 1.00 54.19 112 ASP A CA 1
ATOM 876 C C . ASP A 1 112 ? -2.278 -28.858 -17.645 1.00 54.19 112 ASP A C 1
ATOM 878 O O . ASP A 1 112 ? -1.818 -29.985 -17.800 1.00 54.19 112 ASP A O 1
ATOM 882 N N . THR A 1 113 ? -3.585 -28.689 -17.394 1.00 54.09 113 THR A N 1
ATOM 883 C CA . THR A 1 113 ? -4.582 -29.785 -17.393 1.00 54.09 113 THR A CA 1
ATOM 884 C C . THR A 1 113 ? -5.348 -29.912 -18.719 1.00 54.09 113 THR A C 1
ATOM 886 O O . THR A 1 113 ? -6.126 -30.850 -18.875 1.00 54.09 113 THR A O 1
ATOM 889 N N . ILE A 1 114 ? -5.182 -28.970 -19.660 1.00 60.31 114 ILE A N 1
ATOM 890 C CA . ILE A 1 114 ? -5.895 -28.944 -20.949 1.00 60.31 114 ILE A CA 1
ATOM 891 C C . ILE A 1 114 ? -4.968 -28.364 -22.035 1.00 60.31 114 ILE A C 1
ATOM 893 O O . ILE A 1 114 ? -5.019 -27.170 -22.330 1.00 60.31 114 ILE A O 1
ATOM 897 N N . GLY A 1 115 ? -4.122 -29.199 -22.642 1.00 45.34 115 GLY A N 1
ATOM 898 C CA . GLY A 1 115 ? -3.235 -28.758 -23.724 1.00 45.34 115 GLY A CA 1
ATOM 899 C C . GLY A 1 115 ? -2.280 -29.845 -24.201 1.00 45.34 115 GLY A C 1
ATOM 900 O O . GLY A 1 115 ? -1.192 -29.995 -23.652 1.00 45.34 115 GLY A O 1
ATOM 901 N N . ASP A 1 116 ? -2.703 -30.595 -25.218 1.00 45.75 116 ASP A N 1
ATOM 902 C CA . ASP A 1 116 ? -1.884 -31.611 -25.880 1.00 45.75 116 ASP A CA 1
ATOM 903 C C . ASP A 1 116 ? -0.696 -31.023 -26.662 1.00 45.75 116 ASP A C 1
ATOM 905 O O . ASP A 1 116 ? -0.602 -29.828 -26.948 1.00 45.75 116 ASP A O 1
ATOM 909 N N . MET A 1 117 ? 0.224 -31.917 -27.010 1.00 59.62 117 MET A N 1
ATOM 910 C CA . MET A 1 117 ? 1.486 -31.651 -27.694 1.00 59.62 117 MET A CA 1
ATOM 911 C C . MET A 1 117 ? 1.322 -31.048 -29.105 1.00 59.62 117 MET A C 1
ATOM 913 O O . MET A 1 117 ? 1.090 -31.782 -30.061 1.00 59.62 117 MET A O 1
ATOM 917 N N . GLU A 1 118 ? 1.620 -29.754 -29.276 1.00 43.12 118 GLU A N 1
ATOM 918 C CA . GLU A 1 118 ? 2.067 -29.221 -30.573 1.00 43.12 118 GLU A CA 1
ATOM 919 C C . GLU A 1 118 ? 3.139 -28.126 -30.420 1.00 43.12 118 GLU A C 1
ATOM 921 O O . GLU A 1 118 ? 2.946 -27.100 -29.768 1.00 43.12 118 GLU A O 1
ATOM 926 N N . SER A 1 119 ? 4.309 -28.350 -31.025 1.00 55.06 119 SER A N 1
ATOM 927 C CA . SER A 1 119 ? 5.420 -27.389 -31.030 1.00 55.06 119 SER A CA 1
ATOM 928 C C . SER A 1 119 ? 5.253 -26.373 -32.162 1.00 55.06 119 SER A C 1
ATOM 930 O O . SER A 1 119 ? 5.837 -26.528 -33.233 1.00 55.06 119 SER A O 1
ATOM 932 N N . GLY A 1 120 ? 4.472 -25.321 -31.916 1.00 40.28 120 GLY A N 1
ATOM 933 C CA . GLY A 1 120 ? 4.310 -24.185 -32.826 1.00 40.28 120 GLY A CA 1
ATOM 934 C C . GLY A 1 120 ? 5.024 -22.928 -32.323 1.00 40.28 120 GLY A C 1
ATOM 935 O O . GLY A 1 120 ? 4.723 -22.431 -31.240 1.00 40.28 120 GLY A O 1
ATOM 936 N N . VAL A 1 121 ? 5.931 -22.358 -33.127 1.00 49.56 121 VAL A N 1
ATOM 937 C CA . VAL A 1 121 ? 6.475 -21.006 -32.887 1.00 49.56 121 VAL A CA 1
ATOM 938 C C . VAL A 1 121 ? 5.418 -19.977 -33.300 1.00 49.56 121 VAL A C 1
ATOM 940 O O . VAL A 1 121 ? 5.458 -19.415 -34.393 1.00 49.56 121 VAL A O 1
ATOM 943 N N . GLY A 1 122 ? 4.429 -19.772 -32.431 1.00 46.69 122 GLY A N 1
ATOM 944 C CA . GLY A 1 122 ? 3.466 -18.681 -32.556 1.00 46.69 122 GLY A CA 1
ATOM 945 C C . GLY A 1 122 ? 4.096 -17.320 -32.223 1.00 46.69 122 GLY A C 1
ATOM 946 O O . GLY A 1 122 ? 5.126 -17.266 -31.541 1.00 46.69 122 GLY A O 1
ATOM 947 N N . PRO A 1 123 ? 3.493 -16.198 -32.665 1.00 49.22 123 PRO A N 1
ATOM 948 C CA . PRO A 1 123 ? 3.852 -14.886 -32.137 1.00 49.22 123 PRO A CA 1
ATOM 949 C C . PRO A 1 123 ? 3.649 -14.896 -30.618 1.00 49.22 123 PRO A C 1
ATOM 951 O O . PRO A 1 123 ? 2.672 -15.462 -30.135 1.00 49.22 123 PRO A O 1
ATOM 954 N N . SER A 1 124 ? 4.571 -14.289 -29.867 1.00 58.31 124 SER A N 1
ATOM 955 C CA . SER A 1 124 ? 4.587 -14.346 -28.401 1.00 58.31 124 SER A CA 1
ATOM 956 C C . SER A 1 124 ? 3.249 -13.901 -27.800 1.00 58.31 124 SER A C 1
ATOM 958 O O . SER A 1 124 ? 2.969 -12.700 -27.743 1.00 58.31 124 SER A O 1
ATOM 960 N N . GLU A 1 125 ? 2.427 -14.853 -27.350 1.00 60.84 125 GLU A N 1
ATOM 961 C CA . GLU A 1 125 ? 1.148 -14.533 -26.723 1.00 60.84 125 GLU A CA 1
ATOM 962 C C . GLU A 1 125 ? 1.397 -13.715 -25.455 1.00 60.84 125 GLU A C 1
ATOM 964 O O . GLU A 1 125 ? 2.126 -14.118 -24.547 1.00 60.84 125 GLU A O 1
ATOM 969 N N . CYS A 1 126 ? 0.805 -12.524 -25.402 1.00 64.94 126 CYS A N 1
ATOM 970 C CA . CYS A 1 126 ? 1.076 -11.549 -24.358 1.00 64.94 126 CYS A CA 1
ATOM 971 C C . CYS A 1 126 ? 0.465 -11.965 -23.006 1.00 64.94 126 CYS A C 1
ATOM 973 O O . CYS A 1 126 ? -0.651 -11.568 -22.655 1.00 64.94 126 CYS A O 1
ATOM 975 N N . VAL A 1 127 ? 1.209 -12.741 -22.211 1.00 65.75 127 VAL A N 1
ATOM 976 C CA . VAL A 1 127 ? 0.771 -13.193 -20.883 1.00 65.75 127 VAL A CA 1
ATOM 977 C C . VAL A 1 127 ? 0.709 -12.018 -19.898 1.00 65.75 127 VAL A C 1
ATOM 979 O O . VAL A 1 127 ? 1.715 -11.449 -19.469 1.00 65.75 127 VAL A O 1
ATOM 982 N N . SER A 1 128 ? -0.510 -11.663 -19.491 1.00 66.69 128 SER A N 1
ATOM 983 C CA . SER A 1 128 ? -0.762 -10.596 -18.515 1.00 66.69 128 SER A CA 1
ATOM 984 C C . SER A 1 128 ? -0.117 -10.893 -17.155 1.00 66.69 128 SER A C 1
ATOM 986 O O . SER A 1 128 ? -0.527 -11.819 -16.461 1.00 66.69 128 SER A O 1
ATOM 988 N N . GLY A 1 129 ? 0.835 -10.054 -16.731 1.00 69.00 129 GLY A N 1
ATOM 989 C CA . GLY A 1 129 ? 1.577 -10.217 -15.470 1.00 69.00 129 GLY A CA 1
ATOM 990 C C . GLY A 1 129 ? 3.021 -10.707 -15.635 1.00 69.00 129 GLY A C 1
ATOM 991 O O . GLY A 1 129 ? 3.757 -10.757 -14.645 1.00 69.00 129 GLY A O 1
ATOM 992 N N . GLN A 1 130 ? 3.438 -11.017 -16.865 1.00 82.06 130 GLN A N 1
ATOM 993 C CA . GLN A 1 130 ? 4.837 -11.212 -17.219 1.00 82.06 130 GLN A CA 1
ATOM 994 C C . GLN A 1 130 ? 5.433 -9.879 -17.700 1.00 82.06 130 GLN A C 1
ATOM 996 O O . GLN A 1 130 ? 4.984 -9.284 -18.683 1.00 82.06 130 GLN A O 1
ATOM 1001 N N . PHE A 1 131 ? 6.422 -9.392 -16.954 1.00 90.00 131 PHE A N 1
ATOM 1002 C CA . PHE A 1 131 ? 7.117 -8.129 -17.189 1.00 90.00 131 PHE A CA 1
ATOM 1003 C C . PHE A 1 131 ? 8.623 -8.369 -17.140 1.00 90.00 131 PHE A C 1
ATOM 1005 O O . PHE A 1 131 ? 9.075 -9.176 -16.332 1.00 90.00 131 PHE A O 1
ATOM 1012 N N . ASP A 1 132 ? 9.378 -7.647 -17.964 1.00 92.25 132 ASP A N 1
ATOM 1013 C CA . ASP A 1 132 ? 10.834 -7.791 -18.103 1.00 92.25 132 ASP A CA 1
ATOM 1014 C C . ASP A 1 132 ? 11.580 -6.734 -17.272 1.00 92.25 132 ASP A C 1
ATOM 1016 O O . ASP A 1 132 ? 12.695 -6.943 -16.789 1.00 92.25 132 ASP A O 1
ATOM 1020 N N . SER A 1 133 ? 10.946 -5.576 -17.066 1.00 94.06 133 SER A N 1
ATOM 1021 C CA . SER A 1 133 ? 11.509 -4.449 -16.322 1.00 94.06 133 SER A CA 1
ATOM 1022 C C . SER A 1 133 ? 10.468 -3.736 -15.462 1.00 94.06 133 SER A C 1
ATOM 1024 O O . SER A 1 133 ? 9.265 -3.773 -15.733 1.00 94.06 133 SER A O 1
ATOM 1026 N N . ALA A 1 134 ? 10.953 -3.058 -14.424 1.00 94.94 134 ALA A N 1
ATOM 1027 C CA . ALA A 1 134 ? 10.173 -2.155 -13.594 1.00 94.94 134 ALA A CA 1
ATOM 1028 C C . ALA A 1 134 ? 10.928 -0.834 -13.391 1.00 94.94 134 ALA A C 1
ATOM 1030 O O . ALA A 1 134 ? 12.138 -0.815 -13.159 1.00 94.94 134 ALA A O 1
ATOM 1031 N N . SER A 1 135 ? 10.219 0.287 -13.438 1.00 94.94 135 SER A N 1
ATOM 1032 C CA . SER A 1 135 ? 10.732 1.591 -13.025 1.00 94.94 135 SER A CA 1
ATOM 1033 C C . SER A 1 135 ? 9.784 2.227 -12.030 1.00 94.94 135 SER A C 1
ATOM 1035 O O . SER A 1 135 ? 8.595 2.372 -12.302 1.00 94.94 135 SER A O 1
ATOM 1037 N N . ILE A 1 136 ? 10.323 2.605 -10.877 1.00 95.25 136 ILE A N 1
ATOM 1038 C CA . ILE A 1 136 ? 9.547 3.083 -9.740 1.00 95.25 136 ILE A CA 1
ATOM 1039 C C . ILE A 1 136 ? 10.060 4.466 -9.359 1.00 95.25 136 ILE A C 1
ATOM 1041 O O . ILE A 1 136 ? 11.262 4.666 -9.196 1.00 95.25 136 ILE A O 1
ATOM 1045 N N . GLY A 1 137 ? 9.160 5.444 -9.282 1.00 92.56 137 GLY A N 1
ATOM 1046 C CA . GLY A 1 137 ? 9.511 6.834 -8.993 1.00 92.56 137 GLY A CA 1
ATOM 1047 C C . GLY A 1 137 ? 10.371 7.523 -10.063 1.00 92.56 137 GLY A C 1
ATOM 1048 O O . GLY A 1 137 ? 10.957 8.564 -9.781 1.00 92.56 137 GLY A O 1
ATOM 1049 N N . CYS A 1 138 ? 10.463 6.965 -11.279 1.00 89.94 138 CYS A N 1
ATOM 1050 C CA . CYS A 1 138 ? 11.280 7.519 -12.372 1.00 89.94 138 CYS A CA 1
ATOM 1051 C C . CYS A 1 138 ? 10.509 8.387 -13.386 1.00 89.94 138 CYS A C 1
ATOM 1053 O O . CYS A 1 138 ? 11.127 8.915 -14.311 1.00 89.94 138 CYS A O 1
ATOM 1055 N N . GLY A 1 139 ? 9.182 8.504 -13.264 1.00 83.38 139 GLY A N 1
ATOM 1056 C CA . GLY A 1 139 ? 8.371 9.419 -14.077 1.00 83.38 139 GLY A CA 1
ATOM 1057 C C . GLY A 1 139 ? 8.514 10.880 -13.631 1.00 83.38 139 GLY A C 1
ATOM 1058 O O . GLY A 1 139 ? 9.087 11.155 -12.580 1.00 83.38 139 GLY A O 1
ATOM 1059 N N . ALA A 1 140 ? 7.952 11.824 -14.394 1.00 82.12 140 ALA A N 1
ATOM 1060 C CA . ALA A 1 140 ? 8.033 13.257 -14.076 1.00 82.12 140 ALA A CA 1
ATOM 1061 C C . ALA A 1 140 ? 7.428 13.616 -12.700 1.00 82.12 140 ALA A C 1
ATOM 1063 O O . ALA A 1 140 ? 7.991 14.439 -11.987 1.00 82.12 140 ALA A O 1
ATOM 1064 N N . ALA A 1 141 ? 6.328 12.961 -12.313 1.00 84.69 141 ALA A N 1
ATOM 1065 C CA . ALA A 1 141 ? 5.683 13.133 -11.007 1.00 84.69 141 ALA A CA 1
ATOM 1066 C C . ALA A 1 141 ? 6.277 12.241 -9.891 1.00 84.69 141 ALA A C 1
ATOM 1068 O O . ALA A 1 141 ? 5.993 12.457 -8.718 1.00 84.69 141 ALA A O 1
ATOM 1069 N N . GLN A 1 142 ? 7.130 11.262 -10.236 1.00 89.50 142 GLN A N 1
ATOM 1070 C CA . GLN A 1 142 ? 7.803 10.327 -9.308 1.00 89.50 142 GLN A CA 1
ATOM 1071 C C . GLN A 1 142 ? 6.869 9.520 -8.373 1.00 89.50 142 GLN A C 1
ATOM 1073 O O . GLN A 1 142 ? 7.312 8.873 -7.423 1.00 89.50 142 GLN A O 1
ATOM 1078 N N . ASP A 1 143 ? 5.580 9.506 -8.684 1.00 93.19 143 ASP A N 1
ATOM 1079 C CA . ASP A 1 143 ? 4.459 8.937 -7.937 1.00 93.19 143 ASP A CA 1
ATOM 1080 C C . ASP A 1 143 ? 4.040 7.545 -8.429 1.00 93.19 143 ASP A C 1
ATOM 1082 O O . ASP A 1 143 ? 3.032 7.004 -7.988 1.00 93.19 143 ASP A O 1
ATOM 1086 N N . THR A 1 144 ? 4.785 6.964 -9.371 1.00 94.81 144 THR A N 1
ATOM 1087 C CA . THR A 1 144 ? 4.347 5.802 -10.152 1.00 94.81 144 THR A CA 1
ATOM 1088 C C . THR A 1 144 ? 5.279 4.592 -10.043 1.00 94.81 144 THR A C 1
ATOM 1090 O O . THR A 1 144 ? 6.505 4.709 -10.110 1.00 94.81 144 THR A O 1
ATOM 1093 N N . ILE A 1 145 ? 4.671 3.409 -9.912 1.00 95.12 145 ILE A N 1
ATOM 1094 C CA . ILE A 1 145 ? 5.268 2.079 -10.090 1.00 95.12 145 ILE A CA 1
ATOM 1095 C C . ILE A 1 145 ? 4.883 1.611 -11.496 1.00 95.12 145 ILE A C 1
ATOM 1097 O O . ILE A 1 145 ? 3.705 1.374 -11.756 1.00 95.12 145 ILE A O 1
ATOM 1101 N N . GLU A 1 146 ? 5.843 1.478 -12.408 1.00 94.38 146 GLU A N 1
ATOM 1102 C CA . GLU A 1 146 ? 5.593 1.116 -13.807 1.00 94.38 146 GLU A CA 1
ATOM 1103 C C . GLU A 1 146 ? 6.328 -0.182 -14.175 1.00 94.38 146 GLU A C 1
ATOM 1105 O O . GLU A 1 146 ? 7.555 -0.237 -14.126 1.00 94.38 146 GLU A O 1
ATOM 1110 N N . PHE A 1 147 ? 5.588 -1.219 -14.564 1.00 93.44 147 PHE A N 1
ATOM 1111 C CA . PHE A 1 147 ? 6.109 -2.488 -15.081 1.00 93.44 147 PHE A CA 1
ATOM 1112 C C . PHE A 1 147 ? 5.943 -2.553 -16.600 1.00 93.44 147 PHE A C 1
ATOM 1114 O O . PHE A 1 147 ? 4.895 -2.151 -17.112 1.00 93.44 147 PHE A O 1
ATOM 1121 N N . LYS A 1 148 ? 6.945 -3.083 -17.312 1.00 92.50 148 LYS A N 1
ATOM 1122 C CA . LYS A 1 148 ? 6.965 -3.184 -18.782 1.00 92.50 148 LYS A CA 1
ATOM 1123 C C . LYS A 1 148 ? 7.468 -4.539 -19.259 1.00 92.50 148 LYS A C 1
ATOM 1125 O O . LYS A 1 148 ? 8.479 -5.037 -18.761 1.00 92.50 148 LYS A O 1
ATOM 1130 N N . SER A 1 149 ? 6.806 -5.066 -20.278 1.00 90.31 149 SER A N 1
ATOM 1131 C CA . SER A 1 149 ? 7.345 -6.045 -21.224 1.00 90.31 149 SER A CA 1
ATOM 1132 C C . SER A 1 149 ? 7.176 -5.539 -22.655 1.00 90.31 149 SER A C 1
ATOM 1134 O O . SER A 1 149 ? 6.549 -4.503 -22.880 1.00 90.31 149 SER A O 1
ATOM 1136 N N . ALA A 1 150 ? 7.683 -6.286 -23.638 1.00 85.50 150 ALA A N 1
ATOM 1137 C CA . ALA A 1 150 ? 7.403 -6.038 -25.060 1.00 85.50 150 ALA A CA 1
ATOM 1138 C C . ALA A 1 150 ? 5.892 -6.028 -25.404 1.00 85.50 150 ALA A C 1
ATOM 1140 O O . ALA A 1 150 ? 5.489 -5.484 -26.428 1.00 85.50 150 ALA A O 1
ATOM 1141 N N . CYS A 1 151 ? 5.073 -6.632 -24.540 1.00 82.88 151 CYS A N 1
ATOM 1142 C CA . CYS A 1 151 ? 3.662 -6.938 -24.756 1.00 82.88 151 CYS A CA 1
ATOM 1143 C C . CYS A 1 151 ? 2.689 -6.081 -23.930 1.00 82.88 151 CYS A C 1
ATOM 1145 O O . CYS A 1 151 ? 1.543 -5.887 -24.333 1.00 82.88 151 CYS A O 1
ATOM 1147 N N . ALA A 1 152 ? 3.094 -5.629 -22.738 1.00 85.62 152 ALA A N 1
ATOM 1148 C CA . ALA A 1 152 ? 2.184 -5.010 -21.780 1.00 85.62 152 ALA A CA 1
ATOM 1149 C C . ALA A 1 152 ? 2.884 -3.996 -20.867 1.00 85.62 152 ALA A C 1
ATOM 1151 O O . ALA A 1 152 ? 4.030 -4.180 -20.457 1.00 85.62 152 ALA A O 1
ATOM 1152 N N . THR A 1 153 ? 2.125 -2.978 -20.457 1.00 88.69 153 THR A N 1
ATOM 1153 C CA . THR A 1 153 ? 2.522 -2.010 -19.429 1.00 88.69 153 THR A CA 1
ATOM 1154 C C . THR A 1 153 ? 1.483 -2.004 -18.315 1.00 88.69 153 THR A C 1
ATOM 1156 O O . THR A 1 153 ? 0.289 -1.874 -18.583 1.00 88.69 153 THR A O 1
ATOM 1159 N N . ALA A 1 154 ? 1.925 -2.106 -17.062 1.00 89.75 154 ALA A N 1
ATOM 1160 C CA . ALA A 1 154 ? 1.078 -1.895 -15.890 1.00 89.75 154 ALA A CA 1
ATOM 1161 C C . ALA A 1 154 ? 1.657 -0.766 -15.039 1.00 89.75 154 ALA A C 1
ATOM 1163 O O . ALA A 1 154 ? 2.789 -0.860 -14.569 1.00 89.75 154 ALA A O 1
ATOM 1164 N N . ALA A 1 155 ? 0.872 0.289 -14.832 1.00 92.31 155 ALA A N 1
ATOM 1165 C CA . ALA A 1 155 ? 1.260 1.448 -14.039 1.00 92.31 155 ALA A CA 1
ATOM 1166 C C . ALA A 1 155 ? 0.321 1.624 -12.840 1.00 92.31 155 ALA A C 1
ATOM 1168 O O . ALA A 1 155 ? -0.899 1.486 -12.975 1.00 92.31 155 ALA A O 1
ATOM 1169 N N . TYR A 1 156 ? 0.899 1.952 -11.686 1.00 93.56 156 TYR A N 1
ATOM 1170 C CA . TYR A 1 156 ? 0.194 2.194 -10.430 1.00 93.56 156 TYR A CA 1
ATOM 1171 C C . TYR A 1 156 ? 0.669 3.507 -9.800 1.00 93.56 156 TYR A C 1
ATOM 1173 O O . TYR A 1 156 ? 1.874 3.718 -9.707 1.00 93.56 156 TYR A O 1
ATOM 1181 N N . THR A 1 157 ? -0.247 4.356 -9.337 1.00 94.12 157 THR A N 1
ATOM 1182 C CA . THR A 1 157 ? 0.053 5.576 -8.570 1.00 94.12 157 THR A CA 1
ATOM 1183 C C . THR A 1 157 ? 0.116 5.253 -7.080 1.00 94.12 157 THR A C 1
ATOM 1185 O O . THR A 1 157 ? -0.808 4.631 -6.559 1.00 94.12 157 THR A O 1
ATOM 1188 N N . CYS A 1 158 ? 1.188 5.665 -6.407 1.00 94.69 158 CYS A N 1
ATOM 1189 C CA . CYS A 1 158 ? 1.414 5.554 -4.967 1.00 94.69 158 CYS A CA 1
ATOM 1190 C C . CYS A 1 158 ? 0.628 6.628 -4.196 1.00 94.69 158 CYS A C 1
ATOM 1192 O O . CYS A 1 158 ? 0.611 7.783 -4.607 1.00 94.69 158 CYS A O 1
ATOM 1194 N N . HIS A 1 159 ? 0.030 6.261 -3.058 1.00 92.69 159 HIS A N 1
ATOM 1195 C CA . HIS A 1 159 ? -0.840 7.133 -2.238 1.00 92.69 159 HIS A CA 1
ATOM 1196 C C . HIS A 1 159 ? -0.513 7.134 -0.738 1.00 92.69 159 HIS A C 1
ATOM 1198 O O . HIS A 1 159 ? -0.985 7.978 0.014 1.00 92.69 159 HIS A O 1
ATOM 1204 N N . GLY A 1 160 ? 0.275 6.166 -0.277 1.00 91.94 160 GLY A N 1
ATOM 1205 C CA . GLY A 1 160 ? 0.718 6.077 1.112 1.00 91.94 160 GLY A CA 1
ATOM 1206 C C . GLY A 1 160 ? 1.816 5.033 1.252 1.00 91.94 160 GLY A C 1
ATOM 1207 O O . GLY A 1 160 ? 1.809 4.059 0.497 1.00 91.94 160 GLY A O 1
ATOM 1208 N N . GLY A 1 161 ? 2.743 5.180 2.199 1.00 92.44 161 GLY A N 1
ATOM 1209 C CA . GLY A 1 161 ? 3.745 4.141 2.427 1.00 92.44 161 GLY A CA 1
ATOM 1210 C C . GLY A 1 161 ? 4.513 4.277 3.735 1.00 92.44 161 GLY A C 1
ATOM 1211 O O . GLY A 1 161 ? 4.894 5.368 4.133 1.00 92.44 161 GLY A O 1
ATOM 1212 N N . TRP A 1 162 ? 4.757 3.148 4.396 1.00 92.75 162 TRP A N 1
ATOM 1213 C CA . TRP A 1 162 ? 5.446 3.079 5.686 1.00 92.75 162 TRP A CA 1
ATOM 1214 C C . TRP A 1 162 ? 6.361 1.854 5.748 1.00 92.75 162 TRP A C 1
ATOM 1216 O O . TRP A 1 162 ? 6.282 0.956 4.910 1.00 92.75 162 TRP A O 1
ATOM 1226 N N . VAL A 1 163 ? 7.233 1.800 6.754 1.00 92.12 163 VAL A N 1
ATOM 1227 C CA . VAL A 1 163 ? 8.167 0.685 6.970 1.00 92.12 163 VAL A CA 1
ATOM 1228 C C . VAL A 1 163 ? 7.976 0.118 8.374 1.00 92.12 163 VAL A C 1
ATOM 1230 O O . VAL A 1 163 ? 7.870 0.869 9.343 1.00 92.12 163 VAL A O 1
ATOM 1233 N N . GLU A 1 164 ? 7.946 -1.209 8.492 1.00 90.44 164 GLU A N 1
ATOM 1234 C CA . GLU A 1 164 ? 7.998 -1.926 9.767 1.00 90.44 164 GLU A CA 1
ATOM 1235 C C . GLU A 1 164 ? 9.156 -2.930 9.750 1.00 90.44 164 GLU A C 1
ATOM 1237 O O . GLU A 1 164 ? 9.125 -3.942 9.048 1.00 90.44 164 GLU A O 1
ATOM 1242 N N . GLY A 1 165 ? 10.204 -2.645 10.527 1.00 91.06 165 GLY A N 1
ATOM 1243 C CA . GLY A 1 165 ? 11.425 -3.450 10.515 1.00 91.06 165 GLY A CA 1
ATOM 1244 C C . GLY A 1 165 ? 12.096 -3.412 9.140 1.00 91.06 165 GLY A C 1
ATOM 1245 O O . GLY A 1 165 ? 12.511 -2.351 8.684 1.00 91.06 165 GLY A O 1
ATOM 1246 N N . SER A 1 166 ? 12.203 -4.571 8.488 1.00 90.69 166 SER A N 1
ATOM 1247 C CA . SER A 1 166 ? 12.775 -4.724 7.143 1.00 90.69 166 SER A CA 1
ATOM 1248 C C . SER A 1 166 ? 11.742 -4.706 6.009 1.00 90.69 166 SER A C 1
ATOM 1250 O O . SER A 1 166 ? 12.138 -4.720 4.841 1.00 90.69 166 SER A O 1
ATOM 1252 N N . VAL A 1 167 ? 10.440 -4.687 6.325 1.00 94.38 167 VAL A N 1
ATOM 1253 C CA . VAL A 1 167 ? 9.352 -4.740 5.338 1.00 94.38 167 VAL A CA 1
ATOM 1254 C C . VAL A 1 167 ? 8.763 -3.349 5.142 1.00 94.38 167 VAL A C 1
ATOM 1256 O O . VAL A 1 167 ? 8.299 -2.715 6.090 1.00 94.38 167 VAL A O 1
ATOM 1259 N N . GLY A 1 168 ? 8.764 -2.878 3.900 1.00 95.12 168 GLY A N 1
ATOM 1260 C CA . GLY A 1 168 ? 8.048 -1.678 3.494 1.00 95.12 168 GLY A CA 1
ATOM 1261 C C . GLY A 1 168 ? 6.690 -1.998 2.877 1.00 95.12 168 GLY A C 1
ATOM 1262 O O . GLY A 1 168 ? 6.492 -3.055 2.277 1.00 95.12 168 GLY A O 1
ATOM 1263 N N . PHE A 1 169 ? 5.763 -1.060 3.017 1.00 95.31 169 PHE A N 1
ATOM 1264 C CA . PHE A 1 169 ? 4.387 -1.133 2.543 1.00 95.31 169 PHE A CA 1
ATOM 1265 C C . PHE A 1 169 ? 4.085 0.106 1.702 1.00 95.31 169 PHE A C 1
ATOM 1267 O O . PHE A 1 169 ? 4.497 1.208 2.064 1.00 95.31 169 PHE A O 1
ATOM 1274 N N . VAL A 1 170 ? 3.364 -0.059 0.594 1.00 95.44 170 VAL A N 1
ATOM 1275 C CA . VAL A 1 170 ? 2.918 1.035 -0.279 1.00 95.44 170 VAL A CA 1
ATOM 1276 C C . VAL A 1 170 ? 1.485 0.777 -0.722 1.00 95.44 170 VAL A C 1
ATOM 1278 O O . VAL A 1 170 ? 1.193 -0.260 -1.311 1.00 95.44 170 VAL A O 1
ATOM 1281 N N . ILE A 1 171 ? 0.588 1.727 -0.483 1.00 94.50 171 ILE A N 1
ATOM 1282 C CA . ILE A 1 171 ? -0.753 1.724 -1.066 1.00 94.50 171 ILE A CA 1
ATOM 1283 C C . ILE A 1 171 ? -0.663 2.350 -2.448 1.00 94.50 171 ILE A C 1
ATOM 1285 O O . ILE A 1 171 ? -0.196 3.482 -2.579 1.00 94.50 171 ILE A O 1
ATOM 1289 N N . ALA A 1 172 ? -1.112 1.630 -3.474 1.00 94.06 172 ALA A N 1
ATOM 1290 C CA . ALA A 1 172 ? -1.131 2.144 -4.835 1.00 94.06 172 ALA A CA 1
ATOM 1291 C C . ALA A 1 172 ? -2.367 1.683 -5.622 1.00 94.06 172 ALA A C 1
ATOM 1293 O O . ALA A 1 172 ? -2.838 0.556 -5.462 1.00 94.06 172 ALA A O 1
ATOM 1294 N N . SER A 1 173 ? -2.894 2.540 -6.497 1.00 92.19 173 SER A N 1
ATOM 1295 C CA . SER A 1 173 ? -4.008 2.217 -7.403 1.00 92.19 173 SER A CA 1
ATOM 1296 C C . SER A 1 173 ? -3.528 2.136 -8.853 1.00 92.19 173 SER A C 1
ATOM 1298 O O . SER A 1 173 ? -2.618 2.878 -9.213 1.00 92.19 173 SER A O 1
ATOM 1300 N N . PRO A 1 174 ? -4.133 1.309 -9.725 1.00 90.81 174 PRO A N 1
ATOM 1301 C CA . PRO A 1 174 ? -3.895 1.377 -11.165 1.00 90.81 174 PRO A CA 1
ATOM 1302 C C . PRO A 1 174 ? -4.088 2.797 -11.715 1.00 90.81 174 PRO A C 1
ATOM 1304 O O . PRO A 1 174 ? -4.972 3.522 -11.263 1.00 90.81 174 PRO A O 1
ATOM 1307 N N . VAL A 1 175 ? -3.281 3.171 -12.711 1.00 88.12 175 VAL A N 1
ATOM 1308 C CA . VAL A 1 175 ? -3.384 4.459 -13.430 1.00 88.12 175 VAL A CA 1
ATOM 1309 C C . VAL A 1 175 ? -4.548 4.464 -14.438 1.00 88.12 175 VAL A C 1
ATOM 1311 O O . VAL A 1 175 ? -5.008 5.518 -14.874 1.00 88.12 175 VAL A O 1
ATOM 1314 N N . SER A 1 176 ? -5.049 3.289 -14.833 1.00 71.44 176 SER A N 1
ATOM 1315 C CA . SER A 1 176 ? -6.185 3.161 -15.750 1.00 71.44 176 SER A CA 1
ATOM 1316 C C . SER A 1 176 ? -7.521 3.567 -15.104 1.00 71.44 176 SER A C 1
ATOM 1318 O O . SER A 1 176 ? -7.706 3.470 -13.895 1.00 71.44 176 SER A O 1
ATOM 1320 N N . ARG A 1 177 ? -8.432 4.066 -15.958 1.00 54.88 177 ARG A N 1
ATOM 1321 C CA . ARG A 1 177 ? -9.607 4.912 -15.649 1.00 54.88 177 ARG A CA 1
ATOM 1322 C C . ARG A 1 177 ? -10.280 4.683 -14.288 1.00 54.88 177 ARG A C 1
ATOM 1324 O O . ARG A 1 177 ? -10.705 3.577 -13.967 1.00 54.88 177 ARG A O 1
ATOM 1331 N N . ALA A 1 178 ? -10.499 5.797 -13.589 1.00 48.91 178 ALA A N 1
ATOM 1332 C CA . ALA A 1 178 ? -11.223 5.885 -12.328 1.00 48.91 178 ALA A CA 1
ATOM 1333 C C . ALA A 1 178 ? -12.620 5.236 -12.388 1.00 48.91 178 ALA A C 1
ATOM 1335 O O . ALA A 1 178 ? -13.574 5.810 -12.915 1.00 48.91 178 ALA A O 1
ATOM 1336 N N . SER A 1 179 ? -12.750 4.059 -11.778 1.00 51.12 179 SER A N 1
ATOM 1337 C CA . SER A 1 179 ? -14.000 3.646 -11.145 1.00 51.12 179 SER A CA 1
ATOM 1338 C C . SER A 1 179 ? -14.220 4.486 -9.881 1.00 51.12 179 SER A C 1
ATOM 1340 O O . SER A 1 179 ? -13.261 4.972 -9.287 1.00 51.12 179 SER A O 1
ATOM 1342 N N . SER A 1 180 ? -15.469 4.612 -9.417 1.00 55.25 180 SER A N 1
ATOM 1343 C CA . SER A 1 180 ? -15.792 5.295 -8.145 1.00 55.25 180 SER A CA 1
ATOM 1344 C C . SER A 1 180 ? -15.077 4.694 -6.928 1.00 55.25 180 SER A C 1
ATOM 1346 O O . SER A 1 180 ? -14.924 5.357 -5.910 1.00 55.25 180 SER A O 1
ATOM 1348 N N . HIS A 1 181 ? -14.626 3.445 -7.057 1.00 56.09 181 HIS A N 1
ATOM 1349 C CA . HIS A 1 181 ? -13.767 2.742 -6.116 1.00 56.09 181 HIS A CA 1
ATOM 1350 C C . HIS A 1 181 ? -12.621 2.109 -6.925 1.00 56.09 181 HIS A C 1
ATOM 1352 O O . HIS A 1 181 ? -12.799 1.010 -7.472 1.00 56.09 181 HIS A O 1
ATOM 1358 N N . PRO A 1 182 ? -11.481 2.796 -7.125 1.00 62.28 182 PRO A N 1
ATOM 1359 C CA . PRO A 1 182 ? -10.336 2.204 -7.809 1.00 62.28 182 PRO A CA 1
ATOM 1360 C C . PRO A 1 182 ? -9.805 1.040 -6.965 1.00 62.28 182 PRO A C 1
ATOM 1362 O O . PRO A 1 182 ? -9.628 1.182 -5.758 1.00 62.28 182 PRO A O 1
ATOM 1365 N N . ARG A 1 183 ? -9.551 -0.128 -7.577 1.00 79.69 183 ARG A N 1
ATOM 1366 C CA . ARG A 1 183 ? -8.978 -1.274 -6.847 1.00 79.69 183 ARG A CA 1
ATOM 1367 C C . ARG A 1 183 ? -7.565 -0.931 -6.380 1.00 79.69 183 ARG A C 1
ATOM 1369 O O . ARG A 1 183 ? -6.623 -1.004 -7.164 1.00 79.69 183 ARG A O 1
ATOM 1376 N N . THR A 1 184 ? -7.423 -0.568 -5.114 1.00 88.44 184 THR A N 1
ATOM 1377 C CA . THR A 1 184 ? -6.129 -0.340 -4.472 1.00 88.44 184 THR A CA 1
ATOM 1378 C C . THR A 1 184 ? -5.438 -1.657 -4.157 1.00 88.44 184 THR A C 1
ATOM 1380 O O . THR A 1 184 ? -6.075 -2.616 -3.726 1.00 88.44 184 THR A O 1
ATOM 1383 N N . PHE A 1 185 ? -4.122 -1.677 -4.315 1.00 92.06 185 PHE A N 1
ATOM 1384 C CA . PHE A 1 185 ? -3.258 -2.768 -3.897 1.00 92.06 185 PHE A CA 1
ATOM 1385 C C . PHE A 1 185 ? -2.363 -2.294 -2.754 1.00 92.06 185 PHE A C 1
ATOM 1387 O O . PHE A 1 185 ? -1.825 -1.186 -2.807 1.00 92.06 185 PHE A O 1
ATOM 1394 N N . CYS A 1 186 ? -2.158 -3.153 -1.757 1.00 94.25 186 CYS A N 1
ATOM 1395 C CA . CYS A 1 186 ? -1.015 -3.023 -0.865 1.00 94.25 186 CYS A CA 1
ATOM 1396 C C . CYS A 1 186 ? 0.173 -3.741 -1.506 1.00 94.25 186 CYS A C 1
ATOM 1398 O O . CYS A 1 186 ? 0.162 -4.965 -1.660 1.00 94.25 186 CYS A O 1
ATOM 1400 N N . PHE A 1 187 ? 1.182 -2.973 -1.902 1.00 95.44 187 PHE A N 1
ATOM 1401 C CA . PHE A 1 187 ? 2.486 -3.483 -2.289 1.00 95.44 187 PHE A CA 1
ATOM 1402 C C . PHE A 1 187 ? 3.350 -3.652 -1.040 1.00 95.44 187 PHE A C 1
ATOM 1404 O O . PHE A 1 187 ? 3.501 -2.722 -0.254 1.00 95.44 187 PHE A O 1
ATOM 1411 N N . MET A 1 188 ? 3.935 -4.830 -0.867 1.00 95.56 188 MET A N 1
ATOM 1412 C CA . MET A 1 188 ? 4.855 -5.158 0.218 1.00 95.56 188 MET A CA 1
ATOM 1413 C C . MET A 1 188 ? 6.234 -5.436 -0.357 1.00 95.56 188 MET A C 1
ATOM 1415 O O . MET A 1 188 ? 6.339 -6.167 -1.342 1.00 95.56 188 MET A O 1
ATOM 1419 N N . TYR A 1 189 ? 7.286 -4.893 0.250 1.00 96.00 189 TYR A N 1
ATOM 1420 C CA . TYR A 1 189 ? 8.643 -5.030 -0.265 1.00 96.00 189 TYR A CA 1
ATOM 1421 C C . TYR A 1 189 ? 9.698 -5.283 0.812 1.00 96.00 189 TYR A C 1
ATOM 1423 O O . TYR A 1 189 ? 9.600 -4.770 1.923 1.00 96.00 189 TYR A O 1
ATOM 1431 N N . THR A 1 190 ? 10.752 -6.015 0.450 1.00 95.50 190 THR A N 1
ATOM 1432 C CA . THR A 1 190 ? 12.017 -6.060 1.197 1.00 95.50 190 THR A CA 1
ATOM 1433 C C . THR A 1 190 ? 13.173 -5.678 0.281 1.00 95.50 190 THR A C 1
ATOM 1435 O O . THR A 1 190 ? 13.283 -6.151 -0.853 1.00 95.50 190 THR A O 1
ATOM 1438 N N . LEU A 1 191 ? 14.046 -4.802 0.779 1.00 91.81 191 LEU A N 1
ATOM 1439 C CA . LEU A 1 191 ? 15.284 -4.416 0.108 1.00 91.81 191 LEU A CA 1
ATOM 1440 C C . LEU A 1 191 ? 16.440 -5.242 0.670 1.00 91.81 191 LEU A C 1
ATOM 1442 O O . LEU A 1 191 ? 16.658 -5.281 1.879 1.00 91.81 191 LEU A O 1
ATOM 1446 N N . HIS A 1 192 ? 17.207 -5.856 -0.222 1.00 89.00 192 HIS A N 1
ATOM 1447 C CA . HIS A 1 192 ? 18.413 -6.604 0.099 1.00 89.00 192 HIS A CA 1
ATOM 1448 C C . HIS A 1 192 ? 19.595 -5.931 -0.618 1.00 89.00 192 HIS A C 1
ATOM 1450 O O . HIS A 1 192 ? 19.892 -6.267 -1.774 1.00 89.00 192 HIS A O 1
ATOM 1456 N N . PRO A 1 193 ? 20.244 -4.931 0.015 1.00 79.88 193 PRO A N 1
ATOM 1457 C CA . PRO A 1 193 ? 21.445 -4.321 -0.542 1.00 79.88 193 PRO A CA 1
ATOM 1458 C C . PRO A 1 193 ? 22.532 -5.389 -0.689 1.00 79.88 193 PRO A C 1
ATOM 1460 O O . PRO A 1 193 ? 22.669 -6.274 0.157 1.00 79.88 193 PRO A O 1
ATOM 1463 N N . ARG A 1 194 ? 23.299 -5.326 -1.779 1.00 73.06 194 ARG A N 1
ATOM 1464 C CA . ARG A 1 194 ? 24.435 -6.225 -1.979 1.00 73.06 194 ARG A CA 1
ATOM 1465 C C . ARG A 1 194 ? 25.660 -5.629 -1.289 1.00 73.06 194 ARG A C 1
ATOM 1467 O O . ARG A 1 194 ? 25.910 -4.436 -1.436 1.00 73.06 194 ARG A O 1
ATOM 1474 N N . ASN A 1 195 ? 26.428 -6.458 -0.583 1.00 64.12 195 ASN A N 1
ATOM 1475 C CA . ASN A 1 195 ? 27.735 -6.049 -0.069 1.00 64.12 195 ASN A CA 1
ATOM 1476 C C . ASN A 1 195 ? 28.648 -5.635 -1.238 1.00 64.12 195 ASN A C 1
ATOM 1478 O O . ASN A 1 195 ? 28.614 -6.245 -2.308 1.00 64.12 195 ASN A O 1
ATOM 1482 N N . GLU A 1 196 ? 29.471 -4.612 -1.011 1.00 58.31 196 GLU A N 1
ATOM 1483 C CA . GLU A 1 196 ? 30.196 -3.842 -2.038 1.00 58.31 196 GLU A CA 1
ATOM 1484 C C . GLU A 1 196 ? 31.223 -4.653 -2.858 1.00 58.31 196 GLU A C 1
ATOM 1486 O O . GLU A 1 196 ? 31.718 -4.189 -3.882 1.00 58.31 196 GLU A O 1
ATOM 1491 N N . SER A 1 197 ? 31.523 -5.887 -2.449 1.00 59.94 197 SER A N 1
ATOM 1492 C CA . SER A 1 197 ? 32.556 -6.758 -3.021 1.00 59.94 197 SER A CA 1
ATOM 1493 C C . SER A 1 197 ? 32.201 -7.438 -4.354 1.00 59.94 197 SER A C 1
ATOM 1495 O O . SER A 1 197 ? 33.027 -8.167 -4.900 1.00 59.94 197 SER A O 1
ATOM 1497 N N . GLY A 1 198 ? 31.005 -7.218 -4.912 1.00 53.75 198 GLY A N 1
ATOM 1498 C CA . GLY A 1 198 ? 30.627 -7.751 -6.225 1.00 53.75 198 GLY A CA 1
ATOM 1499 C C . GLY A 1 198 ? 29.709 -6.807 -6.995 1.00 53.75 198 GLY A C 1
ATOM 1500 O O . GLY A 1 198 ? 28.557 -6.629 -6.606 1.00 53.75 198 GLY A O 1
ATOM 1501 N N . GLY A 1 199 ? 30.194 -6.261 -8.117 1.00 51.81 199 GLY A N 1
ATOM 1502 C CA . GLY A 1 199 ? 29.571 -5.187 -8.914 1.00 51.81 199 GLY A CA 1
ATOM 1503 C C . GLY A 1 199 ? 28.260 -5.531 -9.636 1.00 51.81 199 GLY A C 1
ATOM 1504 O O . GLY A 1 199 ? 28.173 -5.434 -10.854 1.00 51.81 199 GLY A O 1
ATOM 1505 N N . GLY A 1 200 ? 27.233 -5.925 -8.887 1.00 57.12 200 GLY A N 1
ATOM 1506 C CA . GLY A 1 200 ? 25.854 -6.093 -9.343 1.00 57.12 200 GLY A CA 1
ATOM 1507 C C . GLY A 1 200 ? 24.903 -5.466 -8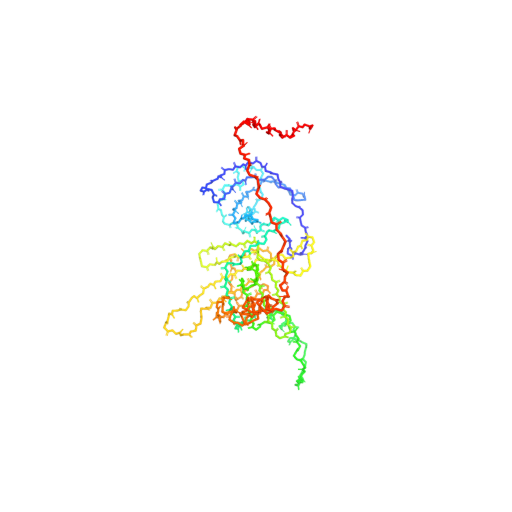.326 1.00 57.12 200 GLY A C 1
ATOM 1508 O O . GLY A 1 200 ? 25.182 -5.510 -7.128 1.00 57.12 200 GLY A O 1
ATOM 1509 N N . GLY A 1 201 ? 23.816 -4.857 -8.801 1.00 69.19 201 GLY A N 1
ATOM 1510 C CA . GLY A 1 201 ? 22.907 -4.074 -7.964 1.00 69.19 201 GLY A CA 1
ATOM 1511 C C . GLY A 1 201 ? 22.212 -4.876 -6.858 1.00 69.19 201 GLY A C 1
ATOM 1512 O O . GLY A 1 201 ? 22.105 -6.102 -6.918 1.00 69.19 201 GLY A O 1
ATOM 1513 N N . GLY A 1 202 ? 21.717 -4.162 -5.843 1.00 86.88 202 GLY A N 1
ATOM 1514 C CA . GLY A 1 202 ? 20.894 -4.745 -4.780 1.00 86.88 202 GLY A CA 1
ATOM 1515 C C . GLY A 1 202 ? 19.614 -5.390 -5.319 1.00 86.88 202 GLY A C 1
ATOM 1516 O O . GLY A 1 202 ? 19.122 -5.033 -6.393 1.00 86.88 202 GLY A O 1
ATOM 1517 N N . THR A 1 203 ? 19.063 -6.336 -4.562 1.00 91.56 203 THR A N 1
ATOM 1518 C CA . THR A 1 203 ? 17.822 -7.032 -4.932 1.00 91.56 203 THR A CA 1
ATOM 1519 C C . THR A 1 203 ? 16.633 -6.505 -4.135 1.00 91.56 203 THR A C 1
ATOM 1521 O O . THR A 1 203 ? 16.769 -5.994 -3.022 1.00 91.56 203 THR A O 1
ATOM 1524 N N . LEU A 1 204 ? 15.456 -6.586 -4.743 1.00 94.31 204 LEU A N 1
ATOM 1525 C CA . LEU A 1 204 ? 14.189 -6.094 -4.227 1.00 94.31 204 LEU A CA 1
ATOM 1526 C C . LEU A 1 204 ? 13.150 -7.202 -4.421 1.00 94.31 204 LEU A C 1
ATOM 1528 O O . LEU A 1 204 ? 12.802 -7.540 -5.552 1.00 94.31 204 LEU A O 1
ATOM 1532 N N . ALA A 1 205 ? 12.661 -7.774 -3.326 1.00 95.44 205 ALA A N 1
ATOM 1533 C CA . ALA A 1 205 ? 11.527 -8.689 -3.368 1.00 95.44 205 ALA A CA 1
ATOM 1534 C C . ALA A 1 205 ? 10.248 -7.871 -3.168 1.00 95.44 205 ALA A C 1
ATOM 1536 O O . ALA A 1 205 ? 10.167 -7.063 -2.244 1.00 95.44 205 ALA A O 1
ATOM 1537 N N . LEU A 1 206 ? 9.268 -8.047 -4.050 1.00 95.25 206 LEU A N 1
ATOM 1538 C CA . LEU A 1 206 ? 8.057 -7.231 -4.120 1.00 95.25 206 LEU A CA 1
ATOM 1539 C C . LEU A 1 206 ? 6.831 -8.135 -4.258 1.00 95.25 206 LEU A C 1
ATOM 1541 O O . LEU A 1 206 ? 6.841 -9.086 -5.032 1.00 95.25 206 LEU A O 1
ATOM 1545 N N . SER A 1 207 ? 5.757 -7.823 -3.549 1.00 94.94 207 SER A N 1
ATOM 1546 C CA . SER A 1 207 ? 4.458 -8.489 -3.667 1.00 94.94 207 SER A CA 1
ATOM 1547 C C . SER A 1 207 ? 3.332 -7.470 -3.682 1.00 94.94 207 SER A C 1
ATOM 1549 O O . SER A 1 207 ? 3.503 -6.375 -3.164 1.00 94.94 207 SER A O 1
ATOM 1551 N N . ALA A 1 208 ? 2.183 -7.825 -4.251 1.00 92.38 208 ALA A N 1
ATOM 1552 C CA . ALA A 1 208 ? 0.973 -7.012 -4.238 1.00 92.38 208 ALA A CA 1
ATOM 1553 C C . ALA A 1 208 ? -0.246 -7.859 -3.854 1.00 92.38 208 ALA A C 1
ATOM 1555 O O . ALA A 1 208 ? -0.395 -8.987 -4.335 1.00 92.38 208 ALA A O 1
ATOM 1556 N N . VAL A 1 209 ? -1.123 -7.294 -3.024 1.00 90.81 209 VAL A N 1
ATOM 1557 C CA . VAL A 1 209 ? -2.407 -7.886 -2.612 1.00 90.81 209 VAL A CA 1
ATOM 1558 C C . VAL A 1 209 ? -3.540 -6.868 -2.703 1.00 90.81 209 VAL A C 1
ATOM 1560 O O . VAL A 1 209 ? -3.350 -5.695 -2.388 1.00 90.81 209 VAL A O 1
ATOM 1563 N N . ALA A 1 210 ? -4.723 -7.309 -3.130 1.00 86.69 210 ALA A N 1
ATOM 1564 C CA . ALA A 1 210 ? -5.890 -6.450 -3.359 1.00 86.69 210 ALA A CA 1
ATOM 1565 C C . ALA A 1 210 ? -6.754 -6.166 -2.107 1.00 86.69 210 ALA A C 1
ATOM 1567 O O . ALA A 1 210 ? -7.782 -5.500 -2.223 1.00 86.69 210 ALA A O 1
ATOM 1568 N N . HIS A 1 211 ? -6.385 -6.692 -0.930 1.00 77.88 211 HIS A N 1
ATOM 1569 C CA . HIS A 1 211 ? -7.233 -6.673 0.273 1.00 77.88 211 HIS A CA 1
ATOM 1570 C C . HIS A 1 211 ? -6.673 -5.834 1.434 1.00 77.88 211 HIS A C 1
ATOM 1572 O O . HIS A 1 211 ? -7.195 -4.764 1.730 1.00 77.88 211 HIS A O 1
ATOM 1578 N N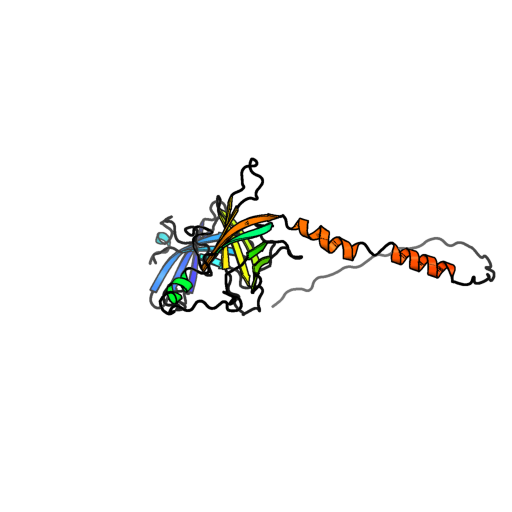 . SER A 1 212 ? -5.648 -6.309 2.141 1.00 83.38 212 SER A N 1
ATOM 1579 C CA . SER A 1 212 ? -5.037 -5.602 3.280 1.00 83.38 212 SER A CA 1
ATOM 1580 C C . SER A 1 212 ? -3.551 -5.927 3.379 1.00 83.38 212 SER A C 1
ATOM 1582 O O . SER A 1 212 ? -3.091 -6.926 2.831 1.00 83.38 212 SER A O 1
ATOM 1584 N N . CYS A 1 213 ? -2.786 -5.075 4.061 1.00 89.69 213 CYS A N 1
ATOM 1585 C CA . CYS A 1 213 ? -1.342 -5.240 4.222 1.00 89.69 213 CYS A CA 1
ATOM 1586 C C . CYS A 1 213 ? -0.997 -6.365 5.221 1.00 89.69 213 CYS A C 1
ATOM 1588 O O . CYS A 1 213 ? -0.722 -6.136 6.402 1.00 89.69 213 CYS A O 1
ATOM 1590 N N . GLU A 1 214 ? -1.029 -7.610 4.747 1.00 86.25 214 GLU A N 1
ATOM 1591 C CA . GLU A 1 214 ? -0.798 -8.806 5.558 1.00 86.25 214 GLU A CA 1
ATOM 1592 C C . GLU A 1 214 ? 0.668 -8.977 5.978 1.00 86.25 214 GLU A C 1
ATOM 1594 O O . GLU A 1 214 ? 1.485 -9.518 5.243 1.00 86.25 214 GLU A O 1
ATOM 1599 N N . ARG A 1 215 ? 0.999 -8.648 7.230 1.00 87.19 215 ARG A N 1
ATOM 1600 C CA . ARG A 1 215 ? 2.353 -8.818 7.813 1.00 87.19 215 ARG A CA 1
ATOM 1601 C C . ARG A 1 215 ? 2.949 -10.231 7.741 1.00 87.19 215 ARG A C 1
ATOM 1603 O O . ARG A 1 215 ? 4.147 -10.385 7.947 1.00 87.19 215 ARG A O 1
ATOM 1610 N N . ARG A 1 216 ? 2.131 -11.262 7.502 1.00 86.69 216 ARG A N 1
ATOM 1611 C CA . ARG A 1 216 ? 2.578 -12.661 7.354 1.00 86.69 216 ARG A CA 1
ATOM 1612 C C . ARG A 1 216 ? 3.028 -12.999 5.930 1.00 86.69 216 ARG A C 1
ATOM 1614 O O . ARG A 1 216 ? 3.670 -14.027 5.729 1.00 86.69 216 ARG A O 1
ATOM 1621 N N . LEU A 1 217 ? 2.690 -12.165 4.949 1.00 88.44 217 LEU A N 1
ATOM 1622 C CA . LEU A 1 217 ? 3.046 -12.368 3.554 1.00 88.44 217 LEU A CA 1
ATOM 1623 C C . LEU A 1 217 ? 4.550 -12.147 3.355 1.00 88.44 217 LEU A C 1
ATOM 1625 O O . LEU A 1 217 ? 5.104 -11.141 3.787 1.00 88.44 217 LEU A O 1
ATOM 1629 N N . THR A 1 218 ? 5.212 -13.075 2.661 1.00 91.69 218 THR A N 1
ATOM 1630 C CA . THR A 1 218 ? 6.623 -12.943 2.267 1.00 91.69 218 THR A CA 1
ATOM 1631 C C . THR A 1 218 ? 6.729 -12.265 0.892 1.00 91.69 218 THR A C 1
ATOM 1633 O O . THR A 1 218 ? 6.285 -12.869 -0.097 1.00 91.69 218 THR A O 1
ATOM 1636 N N . PRO A 1 219 ? 7.309 -11.050 0.786 1.00 94.00 219 PRO A N 1
ATOM 1637 C CA . PRO A 1 219 ? 7.502 -10.372 -0.495 1.00 94.00 219 PRO A CA 1
ATOM 1638 C C . PRO A 1 219 ? 8.281 -11.227 -1.499 1.00 94.00 219 PRO A C 1
ATOM 1640 O O . PRO A 1 219 ? 9.144 -12.016 -1.118 1.00 94.00 219 PRO A O 1
ATOM 1643 N N . GLY A 1 220 ? 7.940 -11.125 -2.784 1.00 90.75 220 GLY A N 1
ATOM 1644 C CA . GLY A 1 220 ? 8.558 -11.915 -3.858 1.00 90.75 220 GLY A CA 1
ATOM 1645 C C . GLY A 1 220 ? 8.164 -13.402 -3.892 1.00 90.75 220 GLY A C 1
ATOM 1646 O O . GLY A 1 220 ? 8.485 -14.077 -4.870 1.00 90.75 220 GLY A O 1
ATOM 1647 N N . ARG A 1 221 ? 7.451 -13.923 -2.874 1.00 90.06 221 ARG A N 1
ATOM 1648 C CA . ARG A 1 221 ? 7.028 -15.339 -2.782 1.00 90.06 221 ARG A CA 1
ATOM 1649 C C . ARG A 1 221 ? 5.511 -15.561 -2.654 1.00 90.06 221 ARG A C 1
ATOM 1651 O O . ARG A 1 221 ? 5.038 -16.639 -3.003 1.00 90.06 221 ARG A O 1
ATOM 1658 N N . ALA A 1 222 ? 4.740 -14.590 -2.169 1.00 89.44 222 ALA A N 1
ATOM 1659 C CA . ALA A 1 222 ? 3.296 -14.741 -1.946 1.00 89.44 222 ALA A CA 1
ATOM 1660 C C . ALA A 1 222 ? 2.495 -13.490 -2.353 1.00 89.44 222 ALA A C 1
ATOM 1662 O O . ALA A 1 222 ? 3.072 -12.425 -2.560 1.00 89.44 222 ALA A O 1
ATOM 1663 N N . GLY A 1 223 ? 1.168 -13.623 -2.467 1.00 87.88 223 GLY A N 1
ATOM 1664 C CA . GLY A 1 223 ? 0.233 -12.551 -2.839 1.00 87.88 223 GLY A CA 1
ATOM 1665 C C . GLY A 1 223 ? -0.538 -12.811 -4.139 1.00 87.88 223 GLY A C 1
ATOM 1666 O O . GLY A 1 223 ? -0.548 -13.924 -4.674 1.00 87.88 223 GLY A O 1
ATOM 1667 N N . ASP A 1 224 ? -1.191 -11.771 -4.658 1.00 86.38 224 ASP A N 1
ATOM 1668 C CA . ASP A 1 224 ? -1.886 -11.802 -5.956 1.00 86.38 224 ASP A CA 1
ATOM 1669 C C . ASP A 1 224 ? -0.913 -11.609 -7.121 1.00 86.38 224 ASP A C 1
ATOM 1671 O O . ASP A 1 224 ? -1.123 -12.114 -8.224 1.00 86.38 224 ASP A O 1
ATOM 1675 N N . LYS A 1 225 ? 0.171 -10.876 -6.862 1.00 89.00 225 LYS A N 1
ATOM 1676 C CA . LYS A 1 225 ? 1.339 -10.731 -7.731 1.00 89.00 225 LYS A CA 1
ATOM 1677 C C . LYS A 1 225 ? 2.576 -10.741 -6.845 1.00 89.00 225 LYS A C 1
ATOM 1679 O O . LYS A 1 225 ? 2.540 -10.167 -5.759 1.00 89.00 225 LYS A O 1
ATOM 1684 N N . ALA A 1 226 ? 3.667 -11.333 -7.310 1.00 92.88 226 ALA A N 1
ATOM 1685 C CA . ALA A 1 226 ? 4.961 -11.193 -6.656 1.00 92.88 226 ALA A CA 1
ATOM 1686 C C . ALA A 1 226 ? 6.082 -11.209 -7.690 1.00 92.88 226 ALA A C 1
ATOM 1688 O O . ALA A 1 226 ? 5.962 -11.880 -8.714 1.00 92.88 226 ALA A O 1
ATOM 1689 N N . TYR A 1 227 ? 7.145 -10.466 -7.414 1.00 93.12 227 TYR A N 1
ATOM 1690 C CA . TYR A 1 227 ? 8.277 -10.255 -8.298 1.00 93.12 227 TYR A CA 1
ATOM 1691 C C . TYR A 1 227 ? 9.572 -10.251 -7.488 1.00 93.12 227 TYR A C 1
ATOM 1693 O O . TYR A 1 227 ? 9.638 -9.627 -6.428 1.00 93.12 227 TYR A O 1
ATOM 1701 N N . ASN A 1 228 ? 10.618 -10.882 -8.016 1.00 94.12 228 ASN A N 1
ATOM 1702 C CA . ASN A 1 228 ? 11.983 -10.642 -7.553 1.00 94.12 228 ASN A CA 1
ATOM 1703 C C . ASN A 1 228 ? 12.685 -9.762 -8.581 1.00 94.12 228 ASN A C 1
ATOM 1705 O O . ASN A 1 228 ? 12.687 -10.075 -9.773 1.00 94.12 228 ASN A O 1
ATOM 1709 N N . LEU A 1 229 ? 13.236 -8.647 -8.116 1.00 93.88 229 LEU A N 1
ATOM 1710 C CA . LEU A 1 229 ? 13.759 -7.559 -8.929 1.00 93.88 229 LEU A CA 1
ATOM 1711 C C . LEU A 1 229 ? 15.241 -7.331 -8.606 1.00 93.88 229 LEU A C 1
ATOM 1713 O O . LEU A 1 229 ? 15.636 -7.366 -7.441 1.00 93.88 229 LEU A O 1
ATOM 1717 N N . THR A 1 230 ? 16.054 -7.031 -9.617 1.00 93.56 230 THR A N 1
ATOM 1718 C CA . THR A 1 230 ? 17.463 -6.632 -9.442 1.00 93.56 230 THR A CA 1
ATOM 1719 C C . THR A 1 230 ? 17.636 -5.190 -9.886 1.00 93.56 230 THR A C 1
ATOM 1721 O O . THR A 1 230 ? 17.207 -4.830 -10.983 1.00 93.56 230 THR A O 1
ATOM 1724 N N . ALA A 1 231 ? 18.259 -4.354 -9.054 1.00 91.50 231 ALA A N 1
ATOM 1725 C CA . ALA A 1 231 ? 18.526 -2.959 -9.387 1.00 91.50 231 ALA A CA 1
ATOM 1726 C C . ALA A 1 231 ? 19.473 -2.855 -10.595 1.00 91.50 231 ALA A C 1
ATOM 1728 O O . ALA A 1 231 ? 20.587 -3.376 -10.575 1.00 91.50 231 ALA A O 1
ATOM 1729 N N . ASN A 1 232 ? 19.014 -2.157 -11.634 1.00 88.94 232 ASN A N 1
ATOM 1730 C CA . ASN A 1 232 ? 19.703 -1.955 -12.911 1.00 88.94 232 ASN A CA 1
ATOM 1731 C C . ASN A 1 232 ? 20.052 -0.467 -13.156 1.00 88.94 232 ASN A C 1
ATOM 1733 O O . ASN A 1 232 ? 20.631 -0.115 -14.177 1.00 88.94 232 ASN A O 1
ATOM 1737 N N . GLY A 1 233 ? 19.696 0.435 -12.234 1.00 85.00 233 GLY A N 1
ATOM 1738 C CA . GLY A 1 233 ? 20.097 1.842 -12.295 1.00 85.00 233 GLY A CA 1
ATOM 1739 C C . GLY A 1 233 ? 19.260 2.765 -11.412 1.00 85.00 233 GLY A C 1
ATOM 1740 O O . GLY A 1 233 ? 18.217 2.381 -10.880 1.00 85.00 233 GLY A O 1
ATOM 1741 N N . THR A 1 234 ? 19.705 4.013 -11.280 1.00 87.69 234 THR A N 1
ATOM 1742 C CA . THR A 1 234 ? 18.925 5.090 -10.652 1.00 87.69 234 THR A CA 1
ATOM 1743 C C . THR A 1 234 ? 18.069 5.811 -11.698 1.00 87.69 234 THR A C 1
ATOM 1745 O O . THR A 1 234 ? 18.354 5.776 -12.898 1.00 87.69 234 THR A O 1
ATOM 1748 N N . CYS A 1 235 ? 17.011 6.503 -11.266 1.00 85.19 235 CYS A N 1
ATOM 1749 C CA . CYS A 1 235 ? 16.145 7.245 -12.190 1.00 85.19 235 CYS A CA 1
ATOM 1750 C C . CYS A 1 235 ? 16.869 8.396 -12.923 1.00 85.19 235 CYS A C 1
ATOM 1752 O O . CYS A 1 235 ? 16.482 8.751 -14.036 1.00 85.19 235 CYS A O 1
ATOM 1754 N N . GLU A 1 236 ? 17.942 8.944 -12.344 1.00 74.06 236 GLU A N 1
ATOM 1755 C CA . GLU A 1 236 ? 18.704 10.072 -12.902 1.00 74.06 236 GLU A CA 1
ATOM 1756 C C . GLU A 1 236 ? 19.421 9.735 -14.218 1.00 74.06 236 GLU A C 1
ATOM 1758 O O . GLU A 1 236 ? 19.607 10.611 -15.068 1.00 74.06 236 GLU A O 1
ATOM 1763 N N . GLN A 1 237 ? 19.779 8.464 -14.436 1.00 57.31 237 GLN A N 1
ATOM 1764 C CA . GLN A 1 237 ? 20.561 8.025 -15.600 1.00 57.31 237 GL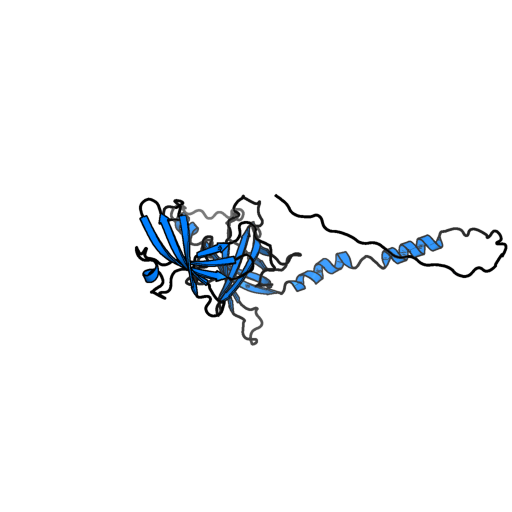N A CA 1
ATOM 1765 C C . GLN A 1 237 ? 19.840 8.244 -16.945 1.00 57.31 237 GLN A C 1
ATOM 1767 O O . GLN A 1 237 ? 20.490 8.343 -17.985 1.00 57.31 237 GLN A O 1
ATOM 1772 N N . SER A 1 238 ? 18.511 8.402 -16.942 1.00 50.75 238 SER A N 1
ATOM 1773 C CA . SER A 1 238 ? 17.722 8.680 -18.153 1.00 50.75 238 SER A CA 1
ATOM 1774 C C . SER A 1 238 ? 17.831 10.125 -18.657 1.00 50.75 238 SER A C 1
ATOM 1776 O O . SER A 1 238 ? 17.497 10.395 -19.810 1.00 50.75 238 SER A O 1
ATOM 1778 N N . SER A 1 239 ? 18.337 11.054 -17.840 1.00 48.97 239 SER A N 1
ATOM 1779 C CA . SER A 1 239 ? 18.517 12.459 -18.237 1.00 48.97 239 SER A CA 1
ATOM 1780 C C . SER A 1 239 ? 19.524 12.641 -19.382 1.00 48.97 239 SER A C 1
ATOM 1782 O O . SER A 1 239 ? 19.374 13.568 -20.183 1.00 48.97 239 SER A O 1
ATOM 1784 N N . LYS A 1 240 ? 20.512 11.742 -19.524 1.00 43.28 240 LYS A N 1
ATOM 1785 C CA . LYS A 1 240 ? 21.564 11.843 -20.553 1.00 43.28 240 LYS A CA 1
ATOM 1786 C C . LYS A 1 240 ? 21.043 11.767 -21.993 1.00 43.28 240 LYS A C 1
ATOM 1788 O O . LYS A 1 240 ? 21.608 12.437 -22.850 1.00 43.28 240 LYS A O 1
ATOM 1793 N N . TYR A 1 241 ? 19.964 11.026 -22.254 1.00 48.88 241 TYR A N 1
ATOM 1794 C CA . TYR A 1 241 ? 19.431 10.858 -23.615 1.00 48.88 241 TYR A CA 1
ATOM 1795 C C . TYR A 1 241 ? 18.412 11.940 -24.009 1.00 48.88 241 TYR A C 1
ATOM 1797 O O . TYR A 1 241 ? 18.410 12.379 -25.155 1.00 48.88 241 TYR A O 1
ATOM 1805 N N . ASN A 1 242 ? 17.632 12.472 -23.058 1.00 45.19 242 ASN A N 1
ATOM 1806 C CA . ASN A 1 242 ? 16.732 13.607 -23.326 1.00 45.19 242 ASN A CA 1
ATOM 1807 C C . ASN A 1 242 ? 17.455 14.971 -23.330 1.00 45.19 242 ASN A C 1
ATOM 1809 O O . ASN A 1 242 ? 16.964 15.928 -23.927 1.00 45.19 242 ASN A O 1
ATOM 1813 N N . SER A 1 243 ? 18.649 15.067 -22.728 1.00 46.75 243 SER A N 1
ATOM 1814 C CA . SER A 1 243 ? 19.443 16.308 -22.682 1.00 46.75 243 SER A CA 1
ATOM 1815 C C . SER A 1 243 ? 19.889 16.833 -24.052 1.00 46.75 243 SER A C 1
ATOM 1817 O O . SER A 1 243 ? 20.212 18.014 -24.161 1.00 46.75 243 SER A O 1
ATOM 1819 N N . VAL A 1 244 ? 19.923 15.998 -25.097 1.00 48.56 244 VAL A N 1
ATOM 1820 C CA . VAL A 1 244 ? 20.347 16.431 -26.442 1.00 48.56 244 VAL A CA 1
ATOM 1821 C C . VAL A 1 244 ? 19.265 17.286 -27.112 1.00 48.56 244 VAL A C 1
ATOM 1823 O O . VAL A 1 244 ? 19.582 18.315 -27.702 1.00 48.56 244 VAL A O 1
ATOM 1826 N N . ALA A 1 245 ? 17.986 16.937 -26.936 1.00 50.31 245 ALA A N 1
ATOM 1827 C CA . ALA A 1 245 ? 16.861 17.679 -27.513 1.00 50.31 245 ALA A CA 1
ATOM 1828 C C . ALA A 1 245 ? 16.641 19.063 -26.867 1.00 50.31 245 ALA A C 1
ATOM 1830 O O . ALA A 1 245 ? 16.115 19.962 -27.514 1.00 50.31 245 ALA A O 1
ATOM 1831 N N . GLN A 1 246 ? 17.060 19.258 -25.610 1.00 50.97 246 GLN A N 1
ATOM 1832 C CA . GLN A 1 246 ? 16.881 20.524 -24.881 1.00 50.97 246 GLN A CA 1
ATOM 1833 C C . GLN A 1 246 ? 18.118 21.440 -24.864 1.00 50.97 246 GLN A C 1
ATOM 1835 O O . GLN A 1 246 ? 18.016 22.584 -24.432 1.00 50.97 246 GLN A O 1
ATOM 1840 N N . ARG A 1 247 ? 19.287 20.992 -25.348 1.00 49.31 247 ARG A N 1
ATOM 1841 C CA . ARG A 1 247 ? 20.514 21.821 -25.380 1.00 49.31 247 ARG A CA 1
ATOM 1842 C C . ARG A 1 247 ? 20.708 22.639 -26.665 1.00 49.31 247 ARG A C 1
ATOM 1844 O O . ARG A 1 247 ? 21.672 23.394 -26.748 1.00 49.31 247 ARG A O 1
ATOM 1851 N N . LEU A 1 248 ? 19.782 22.558 -27.624 1.00 52.16 248 LEU A N 1
ATOM 1852 C CA . LEU A 1 248 ? 19.817 23.296 -28.898 1.00 52.16 248 LEU A CA 1
ATOM 1853 C C . LEU A 1 248 ? 18.924 24.559 -28.941 1.00 52.16 248 LEU A C 1
ATOM 1855 O O . LEU A 1 248 ? 18.502 24.977 -30.013 1.00 52.16 248 LEU A O 1
ATOM 1859 N N . ALA A 1 249 ? 18.670 25.216 -27.802 1.00 55.62 249 ALA A N 1
ATOM 1860 C CA . ALA A 1 249 ? 18.101 26.573 -27.762 1.00 55.62 249 ALA A CA 1
ATOM 1861 C C . ALA A 1 249 ? 18.436 27.281 -26.432 1.00 55.62 249 ALA A C 1
ATOM 1863 O O . ALA A 1 249 ? 17.707 27.144 -25.452 1.00 55.62 249 ALA A O 1
ATOM 1864 N N . PRO A 1 250 ? 19.561 28.019 -26.370 1.00 54.69 250 PRO A N 1
ATOM 1865 C CA . PRO A 1 250 ? 19.383 29.480 -26.394 1.00 54.69 250 PRO A CA 1
ATOM 1866 C C . PRO A 1 250 ? 20.354 30.232 -27.323 1.00 54.69 250 PRO A C 1
ATOM 1868 O O . PRO A 1 250 ? 20.053 31.344 -27.750 1.00 54.69 250 PRO A O 1
ATOM 1871 N N . ALA A 1 251 ? 21.492 29.634 -27.696 1.00 58.09 251 ALA A N 1
ATOM 1872 C CA . ALA A 1 251 ? 22.511 30.298 -28.517 1.00 58.09 251 ALA A CA 1
ATOM 1873 C C . ALA A 1 251 ? 22.027 30.607 -29.950 1.00 58.09 251 ALA A C 1
ATOM 1875 O O . ALA A 1 251 ? 22.306 31.681 -30.477 1.00 58.09 251 ALA A O 1
ATOM 1876 N N . GLY A 1 252 ? 21.249 29.702 -30.559 1.00 59.66 252 GLY A N 1
ATOM 1877 C CA . GLY A 1 252 ? 20.684 29.905 -31.901 1.00 59.66 252 GLY A CA 1
ATOM 1878 C C . GLY A 1 252 ? 19.668 31.052 -31.968 1.00 59.66 252 GLY A C 1
ATOM 1879 O O . GLY A 1 252 ? 19.655 31.803 -32.939 1.00 59.66 252 GLY A O 1
ATOM 1880 N N . ALA A 1 253 ? 18.871 31.247 -30.911 1.00 64.69 253 ALA A N 1
ATOM 1881 C CA . ALA A 1 253 ? 17.935 32.368 -30.820 1.00 64.69 253 ALA A CA 1
ATOM 1882 C C . ALA A 1 253 ? 18.672 33.714 -30.706 1.00 64.69 253 ALA A C 1
ATOM 1884 O O . ALA A 1 253 ? 18.282 34.685 -31.350 1.00 64.69 253 ALA A O 1
ATOM 1885 N N . LEU A 1 254 ? 19.775 33.760 -29.949 1.00 64.88 254 LEU A N 1
ATOM 1886 C CA . LEU A 1 254 ? 20.605 34.960 -29.822 1.00 64.88 254 LEU A CA 1
ATOM 1887 C C . LEU A 1 254 ? 21.292 35.329 -31.151 1.00 64.88 254 LEU A C 1
ATOM 1889 O O . LEU A 1 254 ? 21.319 36.499 -31.522 1.00 64.88 254 LEU A O 1
ATOM 1893 N N . LEU A 1 255 ? 21.785 34.333 -31.897 1.00 68.50 255 LEU A N 1
ATOM 1894 C CA . LEU A 1 255 ? 22.364 34.518 -33.235 1.00 68.50 255 LEU A CA 1
ATOM 1895 C C . LEU A 1 255 ? 21.337 35.018 -34.265 1.00 68.50 255 LEU A C 1
ATOM 1897 O O . LEU A 1 255 ? 21.656 35.910 -35.047 1.00 68.50 255 LEU A O 1
ATOM 1901 N N . LEU A 1 256 ? 20.102 34.505 -34.239 1.00 67.75 256 LEU A N 1
ATOM 1902 C CA . LEU A 1 256 ? 19.021 34.989 -35.107 1.00 67.75 256 LEU A CA 1
ATOM 1903 C C . LEU A 1 256 ? 18.600 36.431 -34.772 1.00 67.75 256 LEU A C 1
ATOM 1905 O O . LEU A 1 256 ? 18.365 37.222 -35.684 1.00 67.75 256 LEU A O 1
ATOM 1909 N N . LEU A 1 257 ? 18.565 36.803 -33.488 1.00 69.50 257 LEU A N 1
ATOM 1910 C CA . LEU A 1 257 ? 18.290 38.182 -33.061 1.00 69.50 257 LEU A CA 1
ATOM 1911 C C . LEU A 1 257 ? 19.419 39.152 -33.452 1.00 69.50 257 LEU A C 1
ATOM 1913 O O . LEU A 1 257 ? 19.140 40.261 -33.905 1.00 69.50 257 LEU A O 1
ATOM 1917 N N . LEU A 1 258 ? 20.684 38.731 -33.347 1.00 70.44 258 LEU A N 1
ATOM 1918 C CA . LEU A 1 258 ? 21.837 39.511 -33.816 1.00 70.44 258 LEU A CA 1
ATOM 1919 C C . LEU A 1 258 ? 21.832 39.692 -35.343 1.00 70.44 258 LEU A C 1
ATOM 1921 O O . LEU A 1 258 ? 22.090 40.793 -35.827 1.00 70.44 258 LEU A O 1
ATOM 1925 N N . ALA A 1 259 ? 21.481 38.652 -36.105 1.00 71.69 259 ALA A N 1
ATOM 1926 C CA . ALA A 1 259 ? 21.341 38.742 -37.558 1.00 71.69 259 ALA A CA 1
ATOM 1927 C C . ALA A 1 259 ? 20.197 39.685 -37.981 1.00 71.69 259 ALA A C 1
ATOM 1929 O O . ALA A 1 259 ? 20.359 40.461 -38.921 1.00 71.69 259 ALA A O 1
ATOM 1930 N N . ALA A 1 260 ? 19.068 39.675 -37.262 1.00 67.44 260 ALA A N 1
ATOM 1931 C CA . ALA A 1 260 ? 17.964 40.604 -37.502 1.00 67.44 260 ALA A CA 1
ATOM 1932 C C . ALA A 1 260 ? 18.349 42.068 -37.205 1.00 67.44 260 ALA A C 1
ATOM 1934 O O . ALA A 1 260 ? 17.970 42.966 -37.955 1.00 67.44 260 ALA A O 1
ATOM 1935 N N . ALA A 1 261 ? 19.148 42.314 -36.159 1.00 65.19 261 ALA A N 1
ATOM 1936 C CA . ALA A 1 261 ? 19.644 43.651 -35.824 1.00 65.19 261 ALA A CA 1
ATOM 1937 C C . ALA A 1 261 ? 20.630 44.217 -36.868 1.00 65.19 261 ALA A C 1
ATOM 1939 O O . ALA A 1 261 ? 20.682 45.428 -37.063 1.00 65.19 261 ALA A O 1
ATOM 1940 N N . LEU A 1 262 ? 21.380 43.355 -37.566 1.00 63.94 262 LEU A N 1
ATOM 1941 C CA . LEU A 1 262 ? 22.326 43.742 -38.625 1.00 63.94 262 LEU A CA 1
ATOM 1942 C C . LEU A 1 262 ? 21.662 44.073 -39.977 1.00 63.94 262 LEU A C 1
ATOM 1944 O O . LEU A 1 262 ? 22.323 44.627 -40.851 1.00 63.94 262 LEU A O 1
ATOM 1948 N N . LEU A 1 263 ? 20.378 43.741 -40.158 1.00 60.06 263 LEU A N 1
ATOM 1949 C CA . LEU A 1 263 ? 19.624 43.962 -41.403 1.00 60.06 263 LEU A CA 1
ATOM 1950 C C . LEU A 1 263 ? 18.610 45.118 -41.320 1.00 60.06 263 LEU A C 1
ATOM 1952 O O . LEU A 1 263 ? 17.937 45.413 -42.308 1.00 60.06 263 LEU A O 1
ATOM 1956 N N . ALA A 1 264 ? 18.492 45.786 -40.170 1.00 56.28 264 ALA A N 1
ATOM 1957 C CA . ALA A 1 264 ? 17.600 46.929 -39.999 1.00 56.28 264 ALA A CA 1
ATOM 1958 C C . ALA A 1 264 ? 18.250 48.231 -40.529 1.00 56.28 264 ALA A C 1
ATOM 1960 O O . ALA A 1 264 ? 19.322 48.608 -40.050 1.00 56.28 264 ALA A O 1
ATOM 1961 N N . PRO A 1 265 ? 17.629 48.957 -41.481 1.00 54.56 265 PRO A N 1
ATOM 1962 C CA . PRO A 1 265 ? 18.151 50.242 -41.939 1.00 54.56 265 PRO A CA 1
ATOM 1963 C C . PRO A 1 265 ? 18.016 51.322 -40.853 1.00 54.56 265 PRO A C 1
ATOM 1965 O O . PRO A 1 265 ? 16.986 51.432 -40.187 1.00 54.56 265 PRO A O 1
ATOM 1968 N N . LEU A 1 266 ? 19.058 52.145 -40.705 1.00 58.38 266 LEU A N 1
ATOM 1969 C CA . LEU A 1 266 ? 19.110 53.259 -39.753 1.00 58.38 266 LEU A CA 1
ATOM 1970 C C . LEU A 1 266 ? 18.010 54.307 -40.035 1.00 58.38 266 LEU A C 1
ATOM 1972 O O . LEU A 1 266 ? 17.982 54.853 -41.142 1.00 58.38 266 LEU A O 1
ATOM 1976 N N . PRO A 1 267 ? 17.182 54.700 -39.049 1.00 52.59 267 PRO A N 1
ATOM 1977 C CA . PRO A 1 267 ? 16.453 55.959 -39.118 1.00 52.59 267 PRO A CA 1
ATOM 1978 C C . PRO A 1 267 ? 17.397 57.123 -38.767 1.00 52.59 267 PRO A C 1
ATOM 1980 O O . PRO A 1 267 ? 18.031 57.124 -37.709 1.00 52.59 267 PRO A O 1
ATOM 1983 N N . LEU A 1 268 ? 17.495 58.125 -39.647 1.00 49.16 268 LEU A N 1
ATOM 1984 C CA . LEU A 1 268 ? 18.203 59.377 -39.347 1.00 49.16 268 LEU A CA 1
ATOM 1985 C C . LEU A 1 268 ? 17.444 60.200 -38.279 1.00 49.16 268 LEU A C 1
ATOM 1987 O O . LEU A 1 268 ? 16.222 60.075 -38.165 1.00 49.16 268 LEU A O 1
ATOM 1991 N N . PRO A 1 269 ? 18.135 61.048 -37.494 1.00 55.16 269 PRO A N 1
ATOM 1992 C CA . PRO A 1 269 ? 17.545 61.704 -36.334 1.00 55.16 269 PRO A CA 1
ATOM 1993 C C . PRO A 1 269 ? 16.776 62.976 -36.712 1.00 55.16 269 PRO A C 1
ATOM 1995 O O . PRO A 1 269 ? 17.233 63.755 -37.549 1.00 55.16 269 PRO A O 1
ATOM 1998 N N . LEU A 1 270 ? 15.673 63.252 -36.007 1.00 42.66 270 LEU A N 1
ATOM 1999 C CA . LEU A 1 270 ? 15.105 64.599 -35.923 1.00 42.66 270 LEU A CA 1
ATOM 2000 C C . LEU A 1 270 ? 15.217 65.155 -34.500 1.00 42.66 270 LEU A C 1
ATOM 2002 O O . LEU A 1 270 ? 15.076 64.439 -33.512 1.00 42.66 270 LEU A O 1
ATOM 2006 N N . ALA A 1 271 ? 15.514 66.451 -34.445 1.00 38.97 271 ALA A N 1
ATOM 2007 C CA . ALA A 1 271 ? 15.957 67.199 -33.280 1.00 38.97 271 ALA A CA 1
ATOM 2008 C C . ALA A 1 271 ? 15.041 67.127 -32.044 1.00 38.97 271 ALA A C 1
ATOM 2010 O O . ALA A 1 271 ? 13.823 67.274 -32.123 1.00 38.97 271 ALA A O 1
ATOM 2011 N N . LEU A 1 272 ? 15.689 67.042 -30.881 1.00 51.09 272 LEU A N 1
ATOM 2012 C CA . LEU A 1 272 ? 15.119 67.348 -29.574 1.00 51.09 272 LEU A CA 1
ATOM 2013 C C . LEU A 1 272 ? 15.304 68.850 -29.269 1.00 51.09 272 LEU A C 1
ATOM 2015 O O . LEU A 1 272 ? 16.404 69.361 -29.494 1.00 51.09 272 LEU A O 1
ATOM 2019 N N . PRO A 1 273 ? 14.326 69.542 -28.663 1.00 48.03 273 PRO A N 1
ATOM 2020 C CA . PRO A 1 273 ? 14.580 70.733 -27.860 1.00 48.03 273 PRO A CA 1
ATOM 2021 C C . PRO A 1 273 ? 14.533 70.404 -26.359 1.00 48.03 273 PRO A C 1
ATOM 2023 O O . PRO A 1 273 ? 13.647 69.693 -25.885 1.00 48.03 273 PRO A O 1
ATOM 2026 N N . LEU A 1 274 ? 15.480 70.955 -25.597 1.00 48.06 274 LEU A N 1
ATOM 2027 C CA . LEU A 1 274 ? 15.484 70.912 -24.131 1.00 48.06 274 LEU A CA 1
ATOM 2028 C C . LEU A 1 274 ? 14.396 71.824 -23.542 1.00 48.06 274 LEU A C 1
ATOM 2030 O O . LEU A 1 274 ? 14.284 72.976 -23.953 1.00 48.06 274 LEU A O 1
ATOM 2034 N N . ALA A 1 275 ? 13.747 71.369 -22.465 1.00 38.09 275 ALA A N 1
ATOM 2035 C CA . ALA A 1 275 ? 13.277 72.238 -21.383 1.00 38.09 275 ALA A CA 1
ATOM 2036 C C . ALA A 1 275 ? 13.137 71.461 -20.053 1.00 38.09 275 ALA A C 1
ATOM 2038 O O . ALA A 1 275 ? 12.245 70.634 -19.889 1.00 38.09 275 ALA A O 1
ATOM 2039 N N . LEU A 1 276 ? 14.018 71.756 -19.091 1.00 41.12 276 LEU A N 1
ATOM 2040 C CA . LEU A 1 276 ? 13.718 71.67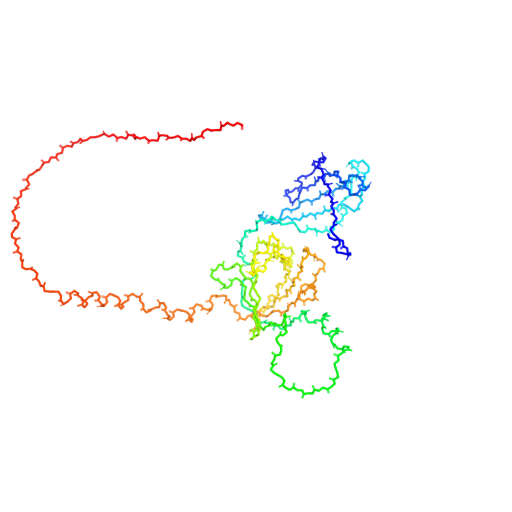5 -17.648 1.00 41.12 276 LEU A CA 1
ATOM 2041 C C . LEU A 1 276 ? 12.830 72.903 -17.276 1.00 41.12 276 LEU A C 1
ATOM 2043 O O . LEU A 1 276 ? 12.823 73.837 -18.083 1.00 41.12 276 LEU A O 1
ATOM 2047 N N . PRO A 1 277 ? 12.141 72.998 -16.105 1.00 49.06 277 PRO A N 1
ATOM 2048 C CA . PRO A 1 277 ? 12.664 72.602 -14.786 1.00 49.06 277 PRO A CA 1
ATOM 2049 C C . 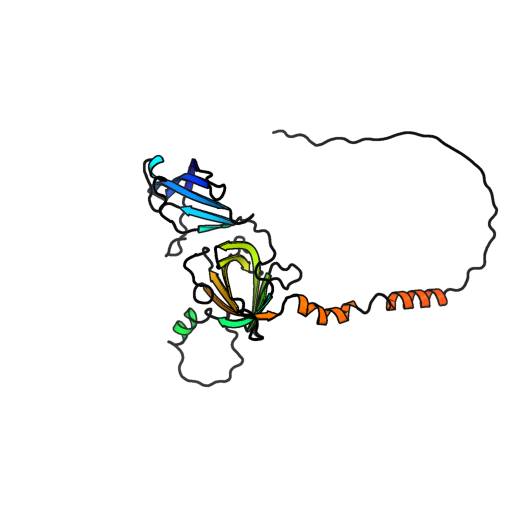PRO A 1 277 ? 11.657 72.068 -13.725 1.00 49.06 277 PRO A C 1
ATOM 2051 O O . PRO A 1 277 ? 10.457 71.986 -13.943 1.00 49.06 277 PRO A O 1
ATOM 2054 N N . LEU A 1 278 ? 12.220 71.734 -12.552 1.00 42.03 278 LEU A N 1
ATOM 2055 C CA . LEU A 1 278 ? 11.671 71.756 -11.176 1.00 42.03 278 LEU A CA 1
ATOM 2056 C C . LEU A 1 278 ? 10.150 71.590 -10.926 1.00 42.03 278 LEU A C 1
ATOM 2058 O O . LEU A 1 278 ? 9.376 72.506 -11.186 1.00 42.03 278 LEU A O 1
ATOM 2062 N N . ALA A 1 279 ? 9.801 70.580 -10.114 1.00 37.12 279 ALA A N 1
ATOM 2063 C CA . ALA A 1 279 ? 8.969 70.769 -8.911 1.00 37.12 279 ALA A CA 1
ATOM 2064 C C . ALA A 1 279 ? 9.152 69.619 -7.891 1.00 37.12 279 ALA A C 1
ATOM 2066 O O . ALA A 1 279 ? 9.274 68.453 -8.256 1.00 37.12 279 ALA A O 1
ATOM 2067 N N . LEU A 1 280 ? 9.140 69.968 -6.604 1.00 39.56 280 LEU A N 1
ATOM 2068 C CA . LEU A 1 280 ? 9.103 69.096 -5.417 1.00 39.56 280 LEU A CA 1
ATOM 2069 C C . LEU A 1 280 ? 7.892 69.564 -4.560 1.00 39.56 280 LEU A C 1
ATOM 2071 O O . LEU A 1 280 ? 7.390 70.657 -4.827 1.00 39.56 280 LEU A O 1
ATOM 2075 N N . PRO A 1 281 ? 7.574 68.954 -3.402 1.00 60.53 281 PRO A N 1
ATOM 2076 C CA . PRO A 1 281 ? 7.078 67.604 -3.100 1.00 60.53 281 PRO A CA 1
ATOM 2077 C C . PRO A 1 281 ? 5.533 67.610 -2.847 1.00 60.53 281 PRO A C 1
ATOM 2079 O O . PRO A 1 281 ? 4.843 68.487 -3.351 1.00 60.53 281 PRO A O 1
ATOM 2082 N N . LEU A 1 282 ? 5.029 66.698 -1.984 1.00 38.97 282 LEU A N 1
ATOM 2083 C CA . LEU A 1 282 ? 3.637 66.483 -1.491 1.00 38.97 282 LEU A CA 1
ATOM 2084 C C . LEU A 1 282 ? 2.805 65.478 -2.328 1.00 38.97 282 LEU A C 1
ATOM 2086 O O . LEU A 1 282 ? 2.815 65.531 -3.547 1.00 38.97 282 LEU A O 1
ATOM 2090 N N . GLY A 1 283 ? 2.047 64.539 -1.740 1.00 39.88 283 GLY A N 1
ATOM 2091 C CA . GLY A 1 283 ? 1.937 64.171 -0.323 1.00 39.88 283 GLY A CA 1
ATOM 2092 C C . GLY A 1 283 ? 0.998 62.971 -0.066 1.00 39.88 283 GLY A C 1
ATOM 2093 O O . GLY A 1 283 ? 0.131 62.666 -0.873 1.00 39.88 283 GLY A O 1
ATOM 2094 N N . LEU A 1 284 ? 1.206 62.303 1.077 1.00 44.62 284 LEU A N 1
ATOM 2095 C CA . LEU A 1 284 ? 0.257 61.506 1.887 1.00 44.62 284 LEU A CA 1
ATOM 2096 C C . LEU A 1 284 ? -1.045 60.955 1.243 1.00 44.62 284 LEU A C 1
ATOM 2098 O O . LEU A 1 284 ? -2.008 61.705 1.094 1.00 44.62 284 LEU A O 1
ATOM 2102 N N . ARG A 1 285 ? -1.177 59.614 1.158 1.00 44.84 285 ARG A N 1
ATOM 2103 C CA . ARG A 1 285 ? -2.185 58.832 1.933 1.00 44.84 285 ARG A CA 1
ATOM 2104 C C . ARG A 1 285 ? -2.140 57.301 1.693 1.00 44.84 285 ARG A C 1
ATOM 2106 O O . ARG A 1 285 ? -2.135 56.872 0.544 1.00 44.84 285 ARG A O 1
ATOM 2113 N N . PRO A 1 286 ? -2.211 56.473 2.755 1.00 50.81 286 PRO A N 1
ATOM 2114 C CA . PRO A 1 286 ? -2.716 55.089 2.732 1.00 50.81 286 PRO A CA 1
ATOM 2115 C C . PRO A 1 286 ? -4.193 55.048 3.218 1.00 50.81 286 PRO A C 1
ATOM 2117 O O . PRO A 1 286 ? -4.751 56.109 3.510 1.00 50.81 286 PRO A O 1
ATOM 2120 N N . PRO A 1 287 ? -4.774 53.873 3.548 1.00 61.78 287 PRO A N 1
ATOM 2121 C CA . PRO A 1 287 ? -5.009 52.638 2.784 1.00 61.78 287 PRO A CA 1
ATOM 2122 C C . PRO A 1 287 ? -6.536 52.529 2.441 1.00 61.78 287 PRO A C 1
ATOM 2124 O O . PRO A 1 287 ? -7.171 53.584 2.396 1.00 61.78 287 PRO A O 1
ATOM 2127 N N . PRO A 1 288 ? -7.170 51.350 2.175 1.00 57.38 288 PRO A N 1
ATOM 2128 C CA . PRO A 1 288 ? -7.545 50.416 3.263 1.00 57.38 288 PRO A CA 1
ATOM 2129 C C . PRO A 1 288 ? -7.611 48.895 2.926 1.00 57.38 288 PRO A C 1
ATOM 2131 O O . PRO A 1 288 ? -7.871 48.478 1.802 1.00 57.38 288 PRO A O 1
ATOM 2134 N N . ARG A 1 289 ? -7.493 48.055 3.970 1.00 48.06 289 ARG A N 1
ATOM 2135 C CA . ARG A 1 289 ? -8.256 46.787 4.135 1.00 48.06 289 ARG A CA 1
ATOM 2136 C C . ARG A 1 289 ? -9.522 47.126 4.954 1.00 48.06 289 ARG A C 1
ATOM 2138 O O . ARG A 1 289 ? -9.402 48.019 5.795 1.00 48.06 289 ARG A O 1
ATOM 2145 N N . PRO A 1 290 ? -10.699 46.488 4.766 1.00 55.03 290 PRO A N 1
ATOM 2146 C CA . PRO A 1 290 ? -11.018 45.165 5.360 1.00 55.03 290 PRO A CA 1
ATOM 2147 C C . PRO A 1 290 ? -11.926 44.325 4.405 1.00 55.03 290 PRO A C 1
ATOM 2149 O O . PRO A 1 290 ? -11.932 44.628 3.219 1.00 55.03 290 PRO A O 1
ATOM 2152 N N . SER A 1 291 ? -12.694 43.268 4.734 1.00 54.50 291 SER A N 1
ATOM 2153 C CA . SER A 1 291 ? -12.956 42.430 5.934 1.00 54.50 291 SER A CA 1
ATOM 2154 C C . SER A 1 291 ? -13.481 41.039 5.469 1.00 54.50 291 SER A C 1
ATOM 2156 O O . SER A 1 291 ? -13.885 40.935 4.310 1.00 54.50 291 SER A O 1
ATOM 2158 N N . PRO A 1 292 ? -13.533 39.972 6.301 1.00 54.31 292 PRO A N 1
ATOM 2159 C CA . PRO A 1 292 ? -14.123 38.682 5.912 1.00 54.31 292 PRO A CA 1
ATOM 2160 C C . PRO A 1 292 ? -15.661 38.662 6.019 1.00 54.31 292 PRO A C 1
ATOM 2162 O O . PRO A 1 292 ? -16.248 39.388 6.823 1.00 54.31 292 PRO A O 1
ATOM 2165 N N . ALA A 1 293 ? -16.311 37.782 5.249 1.00 56.09 293 ALA A N 1
ATOM 2166 C CA . ALA A 1 293 ? -17.749 37.522 5.352 1.00 56.09 293 ALA A CA 1
ATOM 2167 C C . ALA A 1 293 ? -18.079 36.571 6.520 1.00 56.09 293 ALA A C 1
ATOM 2169 O O . ALA A 1 293 ? -17.332 35.639 6.819 1.00 56.09 293 ALA A O 1
ATOM 2170 N N . LEU A 1 294 ? -19.204 36.840 7.186 1.00 57.56 294 LEU A N 1
ATOM 2171 C CA . LEU A 1 294 ? -19.600 36.242 8.462 1.00 57.56 294 LEU A CA 1
ATOM 2172 C C . LEU A 1 294 ? -20.419 34.948 8.289 1.00 57.56 294 LEU A C 1
ATOM 2174 O O . LEU A 1 294 ? -21.170 34.797 7.328 1.00 57.56 294 LEU A O 1
ATOM 2178 N N . ALA A 1 295 ? -20.354 34.059 9.280 1.00 46.84 295 ALA A N 1
ATOM 2179 C CA . ALA A 1 295 ? -21.271 32.928 9.405 1.00 46.84 295 ALA A CA 1
ATOM 2180 C C . ALA A 1 295 ? -22.677 33.363 9.867 1.00 46.84 295 ALA A C 1
ATOM 2182 O O . ALA A 1 295 ? -22.782 34.221 10.746 1.00 46.84 295 ALA A O 1
ATOM 2183 N N . ARG A 1 296 ? -23.730 32.701 9.351 1.00 52.66 296 ARG A N 1
ATOM 2184 C CA . ARG A 1 296 ? -24.926 32.233 10.099 1.00 52.66 296 ARG A CA 1
ATOM 2185 C C . ARG A 1 296 ? -26.005 31.638 9.179 1.00 52.66 296 ARG A C 1
ATOM 2187 O O . ARG A 1 296 ? -26.717 32.384 8.511 1.00 52.66 296 ARG A O 1
ATOM 2194 N N . ARG A 1 297 ? -26.244 30.333 9.298 1.00 51.53 297 ARG A N 1
ATOM 2195 C CA . ARG A 1 297 ? -27.478 29.785 9.888 1.00 51.53 297 ARG A CA 1
ATOM 2196 C C . ARG A 1 297 ? -27.258 28.337 10.310 1.00 51.53 297 ARG A C 1
ATOM 2198 O O . ARG A 1 297 ? -26.355 27.714 9.718 1.00 51.53 297 ARG A O 1
#

Radius of gyration: 31.3 Å; chains: 1; bounding box: 62×104×72 Å

Secondary structure (DSSP, 8-state):
--TTS-----EEEEEEEEE-GGGT-EEEEEEEEETTEEEEEEEEEEE-SSSEEEEEE-SS-BSSHHHHTS----PPEEEEE-SSPPP---SS-EEEEEEEESSSHHHHHHHTTS--------S----TT--SEEEES-STTS-EEEEE-SS-EEEEEEEEEEEETTEEEEEEEESS---SS---EEEEEEEEPPPTTS-SPPEEEEEEESS---TT--TTTSSSEEEEEEEEE-GGGGHHHHHHHHSSSSHHHHHHHHHHHTTSPPPPP-PPPP-----------------PPPP--

InterPro domains:
  IPR055471 Domain of unknown function DUF7043 [PF23070] (5-73)

pLDDT: mean 76.35, std 18.47, range [37.12, 96.38]

Sequence (297 aa):
MNENGSFEEKRLVCHSILEQKDKKYIKLVAHVTRGCESGHVCLRFARREADVLELQQGAGLWDAPQDACASDAPQPYVTLITTSLTPMRCPIIGRYSVVSSLADSRRRRQQDTIGDMESGVGPSECVSGQFDSASIGCGAAQDTIEFKSACATAAYTCHGGWVEGSVGFVIASPVSRASSHPRTFCFMYTLHPRNESGGGGGTLALSAVAHSCERRLTPGRAGDKAYNLTANGTCEQSSKYNSVAQRLAPAGALLLLLAAALLAPLPLPLALPLALPLALPLGLRPPPRPSPALARR

Foldseek 3Di:
DDPVPDDWDKDWAWDAWDDCPPVQKTWTWIWIDTPPDTAIAIWIWGDAWPFKIKIFIHPDGDNDRVVRPPDPDDGDIFIGGDLDFDFDADPDAAKWFFPDKPLCVVVVVVCVVDDDDDDDPDDPDQDPQDFGIWGALLDPRNQWIWTHDPRDIWIWGWRGKDDDDQKIWTWTFTPPDDDSRTQIKIKIKGWAADDPPDPWGTKMFIEIARTGDGPVDDGQPDHNMITIITGPGGSCVVCVVVVVVVVPDDPVVVVVVVVVVVPDDDDDDDDDDDDDDDDDDDDDDDDDDDDDDDDDD

Organism: NCBI:txid213953